Protein AF-A0A847B3J1-F1 (afdb_monomer_lite)

Radius of gyration: 21.23 Å; chains: 1; bounding box: 64×36×60 Å

pLDDT: mean 96.81, std 2.29, range [85.62, 98.94]

Secondary structure (DSSP, 8-state):
-B-----SSSSSGGG-GGGSTTGGGBPPSS----SSHHHHHHHHHHHHHHT--GGGS----TTB-BTTB------TTB-S--BB-HHHHHHTTSHHHHHHHHHHHGGGSS-GGGPEE-S--SS---TTS-TTBS--S-HHHHHHHHHHHHHSSSEE---TTGGGTTTTTSBS--GGGS-GGGSTT---GGGT-EEEEEEETTEEEEEEEHHHHHHHSHHHHHHHHHHHHHHH-HHHHH-EEE-TTEEEEEEEEEEEE-SS-EEEEEEEEEEEEEEESPPSEEEEETTT--EEEESSSEEEEEEEEEEEEEEEEE--SSS------PPP-SS--

Sequence (333 aa):
FAEVCTRVREVWNHGQPADSAPFYTWKEQKDYPWSTMEERAASAEANWYDNLSTGNQPTSNNHYLDGNNYRAVDYSKKSDLNVIDFPMHWNFKNAYDAFNIAKWNDHVYADATWNVTYVDSHDYAPDGAPEGERFNQPQDVWAENLALMFTFRGVPSIYYGTEIEFQKGKRIDVGPNAPLSETGRAYFGDHIAGSVTATDFGKYTNASGAVANTLNHPLAKHIRTLNLIRHAVPALQKGQYSTDNISGGMAYKRRFTDATTDSFALVTVSGGATFNSIPNGTYVDAVTGDTKNVTNGSLSVSLSGKGNVRVYVYNSSLTSAPGKVAEYGNYIR

Structure (mmCIF, N/CA/C/O backbone):
data_AF-A0A847B3J1-F1
#
_entry.id   AF-A0A847B3J1-F1
#
loop_
_atom_site.group_PDB
_atom_site.id
_atom_site.type_symbol
_atom_site.label_atom_id
_atom_site.label_alt_id
_atom_site.label_comp_id
_atom_site.label_asym_id
_atom_site.label_entity_id
_atom_site.label_seq_id
_atom_site.pdbx_PDB_ins_code
_atom_site.Cartn_x
_atom_site.Cartn_y
_atom_site.Cartn_z
_atom_site.occupancy
_atom_site.B_iso_or_equiv
_atom_site.auth_seq_id
_atom_site.auth_comp_id
_atom_site.auth_asym_id
_atom_site.auth_atom_id
_atom_site.pdbx_PDB_model_num
ATOM 1 N N . PHE A 1 1 ? 8.632 -11.651 -6.703 1.00 86.88 1 PHE A N 1
ATOM 2 C CA . PHE A 1 1 ? 8.363 -10.233 -6.996 1.00 86.88 1 PHE A CA 1
ATOM 3 C C . PHE A 1 1 ? 9.616 -9.651 -7.616 1.00 86.88 1 PHE A C 1
ATOM 5 O O . PHE A 1 1 ? 10.684 -9.916 -7.080 1.00 86.88 1 PHE A O 1
ATOM 12 N N . ALA A 1 2 ? 9.502 -8.971 -8.753 1.00 91.06 2 ALA A N 1
ATOM 13 C CA . ALA A 1 2 ? 10.626 -8.361 -9.451 1.00 91.06 2 ALA A CA 1
ATOM 14 C C . ALA A 1 2 ? 10.762 -6.882 -9.071 1.00 91.06 2 ALA A C 1
ATOM 16 O O . ALA A 1 2 ? 9.764 -6.181 -8.878 1.00 91.06 2 ALA A O 1
ATOM 17 N N . GLU A 1 3 ? 12.003 -6.425 -8.979 1.00 91.69 3 GLU A N 1
ATOM 18 C CA . GLU A 1 3 ? 12.338 -5.015 -8.847 1.00 91.69 3 GLU A CA 1
ATOM 19 C C . GLU A 1 3 ? 12.611 -4.452 -10.246 1.00 91.69 3 GLU A C 1
ATOM 21 O O . GLU A 1 3 ? 13.558 -4.869 -10.908 1.00 91.69 3 GLU A O 1
ATOM 26 N N . VAL A 1 4 ? 11.739 -3.559 -10.722 1.00 92.12 4 VAL A N 1
ATOM 27 C CA . VAL A 1 4 ? 11.859 -2.899 -12.032 1.00 92.12 4 VAL A CA 1
ATOM 28 C C . VAL A 1 4 ? 12.036 -1.408 -11.771 1.00 92.12 4 VAL A C 1
ATOM 30 O O . VAL A 1 4 ? 11.058 -0.678 -11.613 1.00 92.12 4 VAL A O 1
ATOM 33 N N . CYS A 1 5 ? 13.290 -0.977 -11.641 1.00 88.00 5 CYS A N 1
ATOM 34 C CA . CYS A 1 5 ? 13.642 0.350 -11.139 1.00 88.00 5 CYS A CA 1
ATOM 35 C C . CYS A 1 5 ? 13.358 1.475 -12.147 1.00 88.00 5 CYS A C 1
ATOM 37 O O . CYS A 1 5 ? 14.266 1.968 -12.814 1.00 88.00 5 CYS A O 1
ATOM 39 N N . THR A 1 6 ? 12.113 1.946 -12.216 1.00 90.81 6 THR A N 1
ATOM 40 C CA . THR A 1 6 ? 11.744 3.156 -12.969 1.00 90.81 6 THR A CA 1
ATOM 41 C C . THR A 1 6 ? 11.884 4.391 -12.100 1.00 90.81 6 THR A C 1
ATOM 43 O O . THR A 1 6 ? 11.045 4.595 -11.229 1.00 90.81 6 THR A O 1
ATOM 46 N N . ARG A 1 7 ? 12.902 5.231 -12.313 1.00 90.56 7 ARG A N 1
ATOM 47 C CA . ARG A 1 7 ? 13.164 6.435 -11.495 1.00 90.56 7 ARG A CA 1
ATOM 48 C C . ARG A 1 7 ? 12.337 7.657 -11.902 1.00 90.56 7 ARG A C 1
ATOM 50 O O . ARG A 1 7 ? 12.886 8.715 -12.188 1.00 90.56 7 ARG A O 1
ATOM 57 N N . VAL A 1 8 ? 11.018 7.493 -11.964 1.00 93.81 8 VAL A N 1
ATOM 58 C CA . VAL A 1 8 ? 10.072 8.528 -12.399 1.00 93.81 8 VAL A CA 1
ATOM 59 C C . VAL A 1 8 ? 8.743 8.419 -11.650 1.00 93.81 8 VAL A C 1
ATOM 61 O O . VAL A 1 8 ? 8.392 7.367 -11.123 1.00 93.81 8 VAL A O 1
ATOM 64 N N . ARG A 1 9 ? 7.968 9.510 -11.633 1.00 95.25 9 ARG A N 1
ATOM 65 C CA . ARG A 1 9 ? 6.640 9.564 -10.989 1.00 95.25 9 ARG A CA 1
ATOM 66 C C . ARG A 1 9 ? 5.493 9.031 -11.852 1.00 95.25 9 ARG A C 1
ATOM 68 O O . ARG A 1 9 ? 4.388 8.854 -11.344 1.00 95.25 9 ARG A O 1
ATOM 75 N N . GLU A 1 10 ? 5.720 8.847 -13.145 1.00 95.81 10 GLU A N 1
ATOM 76 C CA . GLU A 1 10 ? 4.733 8.341 -14.101 1.00 95.81 10 GLU A CA 1
ATOM 77 C C . GLU A 1 10 ? 4.673 6.807 -14.106 1.00 95.81 10 GLU A C 1
ATOM 79 O O . GLU A 1 10 ? 5.622 6.138 -13.706 1.00 95.81 10 GLU A O 1
ATOM 84 N N . VAL A 1 11 ? 3.545 6.236 -14.548 1.00 96.62 11 VAL A N 1
ATOM 85 C CA . VAL A 1 11 ? 3.375 4.771 -14.587 1.00 96.62 11 VAL A CA 1
ATOM 86 C C . VAL A 1 11 ? 4.166 4.113 -15.725 1.00 96.62 11 VAL A C 1
ATOM 88 O O . VAL A 1 11 ? 4.630 2.982 -15.587 1.00 96.62 11 VAL A O 1
ATOM 91 N N . TRP A 1 12 ? 4.327 4.836 -16.836 1.00 96.75 12 TRP A N 1
ATOM 92 C CA . TRP A 1 12 ? 5.115 4.437 -17.995 1.00 96.75 12 TRP A CA 1
ATOM 93 C C . TRP A 1 12 ? 6.332 5.348 -18.082 1.00 96.75 12 TRP A C 1
ATOM 95 O O . TRP A 1 12 ? 6.171 6.534 -18.349 1.00 96.75 12 TRP A O 1
ATOM 105 N N . ASN A 1 13 ? 7.529 4.808 -17.874 1.00 95.06 13 ASN A N 1
ATOM 106 C CA . ASN A 1 13 ? 8.788 5.543 -17.882 1.00 95.06 13 ASN A CA 1
ATOM 107 C C . ASN A 1 13 ? 8.996 6.290 -19.201 1.00 95.06 13 ASN A C 1
ATOM 109 O O . ASN A 1 13 ? 9.319 5.672 -20.210 1.00 95.06 13 ASN A O 1
ATOM 113 N N . HIS A 1 14 ? 8.738 7.600 -19.212 1.00 94.75 14 HIS A N 1
ATOM 114 C CA . HIS A 1 14 ? 8.766 8.450 -20.402 1.00 94.75 14 HIS A CA 1
ATOM 115 C C . HIS A 1 14 ? 8.003 7.860 -21.599 1.00 94.75 14 HIS A C 1
ATOM 117 O O . HIS A 1 14 ? 8.408 7.994 -22.754 1.00 94.75 14 HIS A O 1
ATOM 123 N N . GLY A 1 15 ? 6.888 7.177 -21.316 1.00 95.00 15 GLY A N 1
ATOM 124 C CA . GLY A 1 15 ? 6.075 6.509 -22.329 1.00 95.00 15 GLY A CA 1
ATOM 125 C C . GLY A 1 15 ? 6.695 5.243 -22.932 1.00 95.00 15 GLY A C 1
ATOM 126 O O . GLY A 1 15 ? 6.243 4.837 -23.998 1.00 95.00 15 GLY A O 1
ATOM 127 N N . GLN A 1 16 ? 7.686 4.618 -22.282 1.00 95.19 16 GLN A N 1
ATOM 128 C CA . GLN A 1 16 ? 8.349 3.387 -22.730 1.00 95.19 16 GLN A CA 1
ATOM 129 C C . GLN A 1 16 ? 7.906 2.174 -21.889 1.00 95.19 16 GLN A C 1
ATOM 131 O O . GLN A 1 16 ? 8.401 1.976 -20.775 1.00 95.19 16 GLN A O 1
ATOM 136 N N . PRO A 1 17 ? 6.981 1.330 -22.390 1.00 95.56 17 PRO A N 1
ATOM 137 C CA . PRO A 1 17 ? 6.483 0.172 -21.653 1.00 95.56 17 PRO A CA 1
ATOM 138 C C . PRO A 1 17 ? 7.560 -0.809 -21.208 1.00 95.56 17 PRO A C 1
ATOM 140 O O . PRO A 1 17 ? 7.585 -1.157 -20.036 1.00 95.56 17 PRO A O 1
ATOM 143 N N . ALA A 1 18 ? 8.470 -1.210 -22.096 1.00 93.69 18 ALA A N 1
ATOM 144 C CA . ALA A 1 18 ? 9.473 -2.232 -21.793 1.00 93.69 18 ALA A CA 1
ATOM 145 C C . ALA A 1 18 ? 10.453 -1.835 -20.667 1.00 93.69 18 ALA A C 1
ATOM 147 O O . ALA A 1 18 ? 11.008 -2.702 -19.999 1.00 93.69 18 ALA A O 1
ATOM 148 N N . ASP A 1 19 ? 10.588 -0.541 -20.374 1.00 93.38 19 ASP A N 1
ATOM 149 C CA . ASP A 1 19 ? 11.351 -0.036 -19.227 1.00 93.38 19 ASP A CA 1
ATOM 150 C C . ASP A 1 19 ? 10.509 0.139 -17.960 1.00 93.38 19 ASP A C 1
ATOM 152 O O . ASP A 1 19 ? 11.010 0.630 -16.954 1.00 93.38 19 ASP A O 1
ATOM 156 N N . SER A 1 20 ? 9.227 -0.232 -17.980 1.00 96.19 20 SER A N 1
ATOM 157 C CA . SER A 1 20 ? 8.261 0.120 -16.943 1.00 96.19 20 SER A CA 1
ATOM 158 C C . SER A 1 20 ? 7.761 -1.066 -16.129 1.00 96.19 20 SER A C 1
ATOM 160 O O . SER A 1 20 ? 7.473 -2.135 -16.660 1.00 96.19 20 SER A O 1
ATOM 162 N N . ALA A 1 21 ? 7.550 -0.856 -14.827 1.00 95.44 21 ALA A N 1
ATOM 163 C CA . ALA A 1 21 ? 7.085 -1.900 -13.912 1.00 95.44 21 ALA A CA 1
ATOM 164 C C . ALA A 1 21 ? 5.813 -2.660 -14.367 1.00 95.44 21 ALA A C 1
ATOM 166 O O . ALA A 1 21 ? 5.811 -3.889 -14.259 1.00 95.44 21 ALA A O 1
ATOM 167 N N . PRO A 1 22 ? 4.746 -2.017 -14.898 1.00 96.56 22 PRO A N 1
ATOM 168 C CA . PRO A 1 22 ? 3.537 -2.742 -15.294 1.00 96.56 22 PRO A CA 1
ATOM 169 C C . PRO A 1 22 ? 3.765 -3.753 -16.422 1.00 96.56 22 PRO A C 1
ATOM 171 O O . PRO A 1 22 ? 3.121 -4.803 -16.428 1.00 96.56 22 PRO A O 1
ATOM 174 N N . PHE A 1 23 ? 4.696 -3.477 -17.342 1.00 96.50 23 PHE A N 1
ATOM 175 C CA . PHE A 1 23 ? 4.960 -4.302 -18.525 1.00 96.50 23 PHE A CA 1
ATOM 176 C C . PHE A 1 23 ? 5.268 -5.753 -18.162 1.00 96.50 23 PHE A C 1
ATOM 178 O O . PHE A 1 23 ? 4.647 -6.681 -18.674 1.00 96.50 23 PHE A O 1
ATOM 185 N N . TYR A 1 24 ? 6.132 -5.944 -17.168 1.00 95.81 24 TYR A N 1
ATOM 186 C CA . TYR A 1 24 ? 6.580 -7.264 -16.730 1.00 95.81 24 TYR A CA 1
ATOM 187 C C . TYR A 1 24 ? 5.500 -8.086 -16.016 1.00 95.81 24 TYR A C 1
ATOM 189 O O . TYR A 1 24 ? 5.697 -9.279 -15.783 1.00 95.81 24 TYR A O 1
ATOM 197 N N . THR A 1 25 ? 4.351 -7.492 -15.672 1.00 97.31 25 THR A N 1
ATOM 198 C CA . THR A 1 25 ? 3.218 -8.235 -15.089 1.00 97.31 25 THR A CA 1
ATOM 199 C C . THR A 1 25 ? 2.387 -8.984 -16.128 1.00 97.31 25 THR A C 1
ATOM 201 O O . THR A 1 25 ? 1.563 -9.829 -15.769 1.00 97.31 25 THR A O 1
ATOM 204 N N . TRP A 1 26 ? 2.615 -8.717 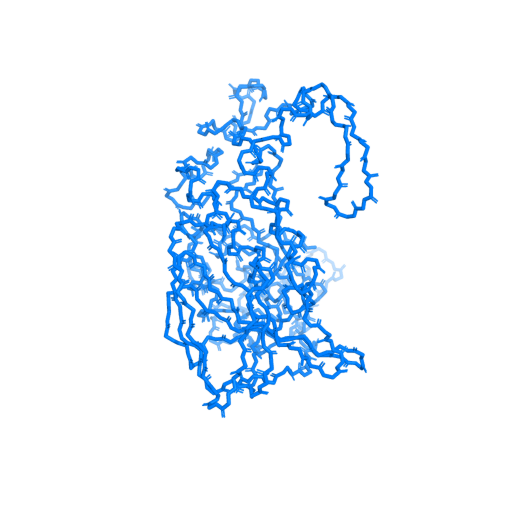-17.413 1.00 97.25 26 TRP A N 1
ATOM 205 C CA . TRP A 1 26 ? 1.893 -9.327 -18.520 1.00 97.25 26 TRP A CA 1
ATOM 206 C C . TRP A 1 26 ? 2.683 -10.468 -19.141 1.00 97.25 26 TRP A C 1
ATOM 208 O O . TRP A 1 26 ? 3.903 -10.413 -19.283 1.00 97.25 26 TRP A O 1
ATOM 218 N N . LYS A 1 27 ? 1.974 -11.537 -19.501 1.00 95.25 27 LYS A N 1
ATOM 219 C CA . LYS A 1 27 ? 2.537 -12.635 -20.277 1.00 95.25 27 LYS A CA 1
ATOM 220 C C . LYS A 1 27 ? 2.936 -12.100 -21.649 1.00 95.25 27 LYS A C 1
ATOM 222 O O . LYS A 1 27 ? 2.178 -11.348 -22.262 1.00 95.25 27 LYS A O 1
ATOM 227 N N . GLU A 1 28 ? 4.073 -12.562 -22.143 1.00 91.38 28 GLU A N 1
ATOM 228 C CA . GLU A 1 28 ? 4.510 -12.294 -23.506 1.00 91.38 28 GLU A CA 1
ATOM 229 C C . GLU A 1 28 ? 3.422 -12.683 -24.526 1.00 91.38 28 GLU A C 1
ATOM 231 O O . GLU A 1 28 ? 2.830 -13.763 -24.432 1.00 91.38 28 GLU A O 1
ATOM 236 N N . GLN A 1 29 ? 3.121 -11.788 -25.473 1.00 85.62 29 GLN A N 1
ATOM 237 C CA . GLN A 1 29 ? 2.033 -11.981 -26.449 1.00 85.62 29 GLN A CA 1
ATOM 238 C C . GLN A 1 29 ? 2.523 -12.546 -27.789 1.00 85.62 29 GLN A C 1
ATOM 240 O O . GLN A 1 29 ? 1.710 -12.948 -28.622 1.00 85.62 29 GLN A O 1
ATOM 245 N N . LYS A 1 30 ? 3.841 -12.571 -28.001 1.00 91.81 30 LYS A N 1
ATOM 246 C CA . LYS A 1 30 ? 4.489 -13.041 -29.224 1.00 91.81 30 LYS A CA 1
ATOM 247 C C . LYS A 1 30 ? 5.566 -14.066 -28.890 1.00 91.81 30 LYS A C 1
ATOM 249 O O . LYS A 1 30 ? 6.336 -13.889 -27.954 1.00 91.81 30 LYS A O 1
ATOM 254 N N . ASP A 1 31 ? 5.651 -15.123 -29.687 1.00 94.00 31 ASP A N 1
ATOM 255 C CA . ASP A 1 31 ? 6.731 -16.094 -29.553 1.00 94.00 31 ASP A CA 1
ATOM 256 C C . ASP A 1 31 ? 8.015 -15.531 -30.173 1.00 94.00 31 ASP A C 1
ATOM 258 O O . ASP A 1 31 ? 8.067 -15.222 -31.366 1.00 94.00 31 ASP A O 1
ATOM 262 N N . TYR A 1 32 ? 9.060 -15.412 -29.355 1.00 94.56 32 TYR A N 1
ATOM 263 C CA . TYR A 1 32 ? 10.404 -15.042 -29.794 1.00 94.56 32 TYR A CA 1
ATOM 264 C C . TYR A 1 32 ? 11.351 -16.253 -29.693 1.00 94.56 32 TYR A C 1
ATOM 266 O O . TYR A 1 32 ? 11.155 -17.101 -28.821 1.00 94.56 32 TYR A O 1
ATOM 274 N N . PRO A 1 33 ? 12.377 -16.379 -30.551 1.00 95.38 33 PRO A N 1
ATOM 275 C CA . PRO A 1 33 ? 13.414 -17.407 -30.405 1.00 95.38 33 PRO A CA 1
ATOM 276 C C . PRO A 1 33 ? 14.316 -17.180 -29.173 1.00 95.38 33 PRO A C 1
ATOM 278 O O . PRO A 1 33 ? 14.725 -16.054 -28.904 1.00 95.38 33 PRO A O 1
ATOM 281 N N . TRP A 1 34 ? 14.684 -18.237 -28.436 1.00 94.50 34 TRP A N 1
ATOM 282 C CA . TRP A 1 34 ? 15.508 -18.124 -27.209 1.00 94.50 34 TRP A CA 1
ATOM 283 C C . TRP A 1 34 ? 16.657 -19.150 -27.108 1.00 94.50 34 TRP A C 1
ATOM 285 O O . TRP A 1 34 ? 17.288 -19.273 -26.049 1.00 94.50 34 TRP A O 1
ATOM 295 N N . SER A 1 35 ? 16.930 -19.919 -28.170 1.00 96.75 35 SER A N 1
ATOM 296 C CA . SER A 1 35 ? 17.788 -21.110 -28.084 1.00 96.75 35 SER A CA 1
ATOM 297 C C . SER A 1 35 ? 19.279 -20.770 -28.008 1.00 96.75 35 SER A C 1
ATOM 299 O O . SER A 1 35 ? 20.010 -21.362 -27.208 1.00 96.75 35 SER A O 1
ATOM 301 N N . THR A 1 36 ? 19.730 -19.763 -28.760 1.00 97.88 36 THR A N 1
ATOM 302 C CA . THR A 1 36 ? 21.129 -19.304 -28.773 1.00 97.88 36 THR A CA 1
ATOM 303 C C . THR A 1 36 ? 21.284 -17.926 -28.134 1.00 97.88 36 THR A C 1
ATOM 305 O O . THR A 1 36 ? 20.316 -17.203 -27.931 1.00 97.88 36 THR A O 1
ATOM 308 N N . MET A 1 37 ? 22.515 -17.532 -27.795 1.00 96.81 37 MET A N 1
ATOM 309 C CA . MET A 1 37 ? 22.775 -16.178 -27.287 1.00 96.81 37 MET A CA 1
ATOM 310 C C . MET A 1 37 ? 22.405 -15.093 -28.308 1.00 96.81 37 MET A C 1
ATOM 312 O O . MET A 1 37 ? 21.834 -14.075 -27.931 1.00 96.81 37 MET A O 1
ATOM 316 N N . GLU A 1 38 ? 22.711 -15.328 -29.584 1.00 97.44 38 GLU A N 1
ATOM 317 C CA . GLU A 1 38 ? 22.382 -14.417 -30.684 1.00 97.44 38 GLU A CA 1
ATOM 318 C C . GLU A 1 38 ? 20.866 -14.241 -30.820 1.00 97.44 38 GLU A C 1
ATOM 320 O O . GLU A 1 38 ? 20.379 -13.113 -30.839 1.00 97.44 38 GLU A O 1
ATOM 325 N N . GLU A 1 39 ? 20.113 -15.346 -30.794 1.00 97.25 39 GLU A N 1
ATOM 326 C CA . GLU A 1 39 ? 18.649 -15.310 -30.794 1.00 97.25 39 GLU A CA 1
ATOM 327 C C . GLU A 1 39 ? 18.100 -14.555 -29.587 1.00 97.25 39 GLU A C 1
ATOM 329 O O . GLU A 1 39 ? 17.236 -13.706 -29.750 1.00 97.25 39 GLU A O 1
ATOM 334 N N . ARG A 1 40 ? 18.619 -14.805 -28.379 1.00 96.56 40 ARG A N 1
ATOM 335 C CA . ARG A 1 40 ? 18.158 -14.104 -27.171 1.00 96.56 40 ARG A CA 1
ATOM 336 C C . ARG A 1 40 ? 18.376 -12.594 -27.250 1.00 96.56 40 ARG A C 1
ATOM 338 O O . ARG A 1 40 ? 17.498 -11.843 -26.838 1.00 96.56 40 ARG A O 1
ATOM 345 N N . ALA A 1 41 ? 19.523 -12.154 -27.769 1.00 96.75 41 ALA A N 1
ATOM 346 C CA . ALA A 1 41 ? 19.815 -10.734 -27.940 1.00 96.75 41 ALA A CA 1
ATOM 347 C C . ALA A 1 41 ? 18.867 -10.085 -28.962 1.00 96.75 41 ALA A C 1
ATOM 349 O O . ALA A 1 41 ? 18.237 -9.075 -28.652 1.00 96.75 41 ALA A O 1
ATOM 350 N N . ALA A 1 42 ? 18.700 -10.710 -30.132 1.00 96.88 42 ALA A N 1
ATOM 351 C CA . ALA A 1 42 ? 17.792 -10.229 -31.172 1.00 96.88 42 ALA A CA 1
ATOM 352 C C . ALA A 1 42 ? 16.321 -10.233 -30.715 1.00 96.88 42 ALA A C 1
ATOM 354 O O . ALA A 1 42 ? 15.562 -9.325 -31.037 1.00 96.88 42 ALA A O 1
ATOM 355 N N . SER A 1 43 ? 15.915 -11.232 -29.930 1.00 96.69 43 SER A N 1
ATOM 356 C CA . SER A 1 43 ? 14.566 -11.342 -29.371 1.00 96.69 43 SER A CA 1
ATOM 357 C C . SER A 1 43 ? 14.267 -10.273 -28.330 1.00 96.69 43 SER A C 1
ATOM 359 O O . SER A 1 43 ? 13.173 -9.719 -28.343 1.00 96.69 43 SER A O 1
ATOM 361 N N . ALA A 1 44 ? 15.226 -9.946 -27.458 1.00 94.31 44 ALA A N 1
ATOM 362 C CA . ALA A 1 44 ? 15.073 -8.845 -26.510 1.00 94.31 44 ALA A CA 1
ATOM 363 C C . ALA A 1 44 ? 14.925 -7.495 -27.235 1.00 94.31 44 ALA A C 1
ATOM 365 O O . ALA A 1 44 ? 14.048 -6.704 -26.893 1.00 94.31 44 ALA A O 1
ATOM 366 N N . GLU A 1 45 ? 15.727 -7.261 -28.277 1.00 95.62 45 GLU A N 1
ATOM 367 C CA . GLU A 1 45 ? 15.626 -6.065 -29.121 1.00 95.62 45 GLU A CA 1
ATOM 368 C C . GLU A 1 45 ? 14.286 -6.002 -29.875 1.00 95.62 45 GLU A C 1
ATOM 370 O O . GLU A 1 45 ? 13.612 -4.972 -29.874 1.00 95.62 45 GLU A O 1
ATOM 375 N N . ALA A 1 46 ? 13.847 -7.110 -30.475 1.00 95.81 46 ALA A N 1
ATOM 376 C CA . ALA A 1 46 ? 12.559 -7.175 -31.159 1.00 95.81 46 ALA A CA 1
ATOM 377 C C . ALA A 1 46 ? 11.388 -6.935 -30.193 1.00 95.81 46 ALA A C 1
ATOM 379 O O . ALA A 1 46 ? 10.480 -6.171 -30.512 1.00 95.81 46 ALA A O 1
ATOM 380 N N . ASN A 1 47 ? 11.433 -7.533 -28.997 1.00 94.88 47 ASN A N 1
ATOM 381 C CA . ASN A 1 47 ? 10.424 -7.332 -27.961 1.00 94.88 47 ASN A CA 1
ATOM 382 C C . ASN A 1 47 ? 10.315 -5.868 -27.530 1.00 94.88 47 ASN A C 1
ATOM 384 O O . ASN A 1 47 ? 9.206 -5.347 -27.398 1.00 94.88 47 ASN A O 1
ATOM 388 N N . TRP A 1 48 ? 11.458 -5.201 -27.372 1.00 94.12 48 TRP A N 1
ATOM 389 C CA . TRP A 1 48 ? 11.521 -3.773 -27.098 1.00 94.12 48 TRP A CA 1
ATOM 390 C C . TRP A 1 48 ? 10.816 -2.955 -28.189 1.00 94.12 48 TRP A C 1
ATOM 392 O O . TRP A 1 48 ? 9.921 -2.160 -27.891 1.00 94.12 48 TRP A O 1
ATOM 402 N N . TYR A 1 49 ? 11.172 -3.176 -29.460 1.00 94.75 49 TYR A N 1
ATOM 403 C CA . TYR A 1 49 ? 10.598 -2.434 -30.587 1.00 94.75 49 TYR A CA 1
ATOM 404 C C . TYR A 1 49 ? 9.099 -2.690 -30.784 1.00 94.75 49 TYR A C 1
ATOM 406 O O . TYR A 1 49 ? 8.353 -1.752 -31.075 1.00 94.75 49 TYR A O 1
ATOM 414 N N . ASP A 1 50 ? 8.643 -3.924 -30.568 1.00 94.50 50 ASP A N 1
ATOM 415 C CA . ASP A 1 50 ? 7.232 -4.302 -30.685 1.00 94.50 50 ASP A CA 1
ATOM 416 C C . ASP A 1 50 ? 6.350 -3.635 -29.604 1.00 94.50 50 ASP A C 1
ATOM 418 O O . ASP A 1 50 ? 5.138 -3.498 -29.786 1.00 94.50 50 ASP A O 1
ATOM 422 N N . ASN A 1 51 ? 6.949 -3.159 -28.503 1.00 95.06 51 ASN A N 1
ATOM 423 C CA . ASN A 1 51 ? 6.247 -2.626 -27.331 1.00 95.06 51 ASN A CA 1
ATOM 424 C C . ASN A 1 51 ? 6.509 -1.139 -27.042 1.00 95.06 51 ASN A C 1
ATOM 426 O O . ASN A 1 51 ? 6.236 -0.673 -25.939 1.00 95.06 51 ASN A O 1
ATOM 430 N N . LEU A 1 52 ? 6.970 -0.354 -28.021 1.00 92.75 52 LEU A N 1
ATOM 431 C CA . LEU A 1 52 ? 7.270 1.075 -27.826 1.00 92.75 52 LEU A CA 1
ATOM 432 C C . LEU A 1 52 ? 6.058 1.953 -27.467 1.00 92.75 52 LEU A C 1
ATOM 434 O O . LEU A 1 52 ? 6.232 3.048 -26.941 1.00 92.75 52 LEU A O 1
ATOM 438 N N . SER A 1 53 ? 4.835 1.518 -27.784 1.00 94.19 53 SER A N 1
ATOM 439 C CA . SER A 1 53 ? 3.622 2.309 -27.555 1.00 94.19 53 SER A CA 1
ATOM 440 C C . SER A 1 53 ? 2.855 1.835 -26.327 1.00 94.19 53 SER A C 1
ATOM 442 O O . SER A 1 53 ? 2.479 0.665 -26.228 1.00 94.19 53 SER A O 1
ATOM 444 N N . THR A 1 54 ? 2.526 2.772 -25.437 1.00 94.88 54 THR A N 1
ATOM 445 C CA . THR A 1 54 ? 1.651 2.532 -24.279 1.00 94.88 54 THR A CA 1
ATOM 446 C C . THR A 1 54 ? 0.223 2.160 -24.685 1.00 94.88 54 THR A C 1
ATOM 448 O O . THR A 1 54 ? -0.428 1.397 -23.982 1.00 94.88 54 THR A O 1
ATOM 451 N N . GLY A 1 55 ? -0.262 2.641 -25.837 1.00 93.44 55 GLY A N 1
ATOM 452 C CA . GLY A 1 55 ? -1.624 2.378 -26.318 1.00 93.44 55 GLY A CA 1
ATOM 453 C C . GLY A 1 55 ? -1.870 0.930 -26.753 1.00 93.44 55 GLY A C 1
ATOM 454 O O . GLY A 1 55 ? -3.018 0.499 -26.805 1.00 93.44 55 GLY A O 1
ATOM 455 N N . ASN A 1 56 ? -0.802 0.177 -27.029 1.00 89.56 56 ASN A N 1
ATOM 456 C CA . ASN A 1 56 ? -0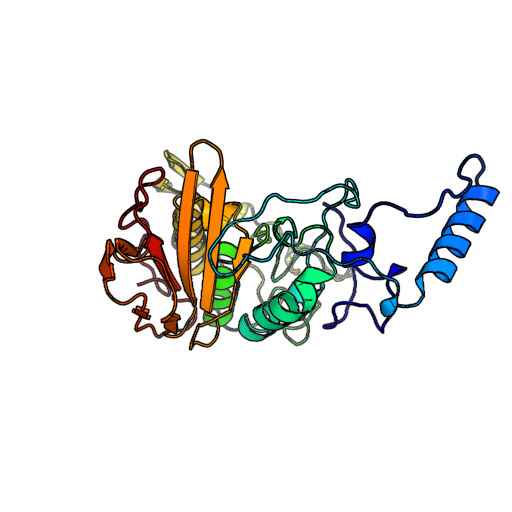.879 -1.242 -27.381 1.00 89.56 56 ASN A CA 1
ATOM 457 C C . ASN A 1 56 ? -0.770 -2.158 -26.156 1.00 89.56 56 ASN A C 1
ATOM 459 O O . ASN A 1 56 ? -0.910 -3.374 -26.290 1.00 89.56 56 ASN A O 1
ATOM 463 N N . GLN A 1 57 ? -0.507 -1.594 -24.974 1.00 95.62 57 GLN A N 1
ATOM 464 C CA . GLN A 1 57 ? -0.335 -2.385 -23.767 1.00 95.62 57 GLN A CA 1
ATOM 465 C C . GLN A 1 57 ? -1.690 -2.884 -23.248 1.00 95.62 57 GLN A C 1
ATOM 467 O O . GLN A 1 57 ? -2.685 -2.151 -23.281 1.00 95.62 57 GLN A O 1
ATOM 472 N N . PRO A 1 58 ? -1.759 -4.142 -22.783 1.00 96.31 58 PRO A N 1
ATOM 473 C CA . PRO A 1 58 ? -2.982 -4.706 -22.234 1.00 96.31 58 PRO A CA 1
ATOM 474 C C . PRO A 1 58 ? -3.420 -3.977 -20.959 1.00 96.31 58 PRO A C 1
ATOM 476 O O . PRO A 1 58 ? -2.629 -3.351 -20.254 1.00 96.31 58 PRO A O 1
ATOM 479 N N . THR A 1 59 ? -4.709 -4.096 -20.652 1.00 97.38 59 THR A N 1
ATOM 480 C CA . THR A 1 59 ? -5.305 -3.560 -19.428 1.00 97.38 59 THR A CA 1
ATOM 481 C C . THR A 1 59 ? -6.097 -4.638 -18.698 1.00 97.38 59 THR A C 1
ATOM 483 O O . THR A 1 59 ? -6.571 -5.601 -19.307 1.00 97.38 59 THR A O 1
ATOM 486 N N . SER A 1 60 ? -6.220 -4.502 -17.377 1.00 97.56 60 SER A N 1
ATOM 487 C CA . SER A 1 60 ? -7.040 -5.366 -16.527 1.00 97.56 60 SER A CA 1
ATOM 488 C C . SER A 1 60 ? -8.028 -4.551 -15.700 1.00 97.56 60 SER A C 1
ATOM 490 O O . SER A 1 60 ? -7.850 -3.362 -15.432 1.00 97.56 60 SER A O 1
ATOM 492 N N . ASN A 1 61 ? -9.057 -5.237 -15.218 1.00 97.31 61 ASN A N 1
ATOM 493 C CA . ASN A 1 61 ? -9.947 -4.762 -14.165 1.00 97.31 61 ASN A CA 1
ATOM 494 C C . ASN A 1 61 ? -9.795 -5.584 -12.871 1.00 97.31 61 ASN A C 1
ATOM 496 O O . ASN A 1 61 ? -10.623 -5.449 -11.976 1.00 97.31 61 ASN A O 1
ATOM 500 N N . ASN A 1 62 ? -8.741 -6.405 -12.745 1.00 97.81 62 ASN A N 1
ATOM 501 C CA . ASN A 1 62 ? -8.543 -7.325 -11.614 1.00 97.81 62 ASN A CA 1
ATOM 502 C C . ASN A 1 62 ? -8.463 -6.620 -10.258 1.00 97.81 62 ASN A C 1
ATOM 504 O O . ASN A 1 62 ? -8.823 -7.208 -9.241 1.00 97.81 62 ASN A O 1
ATOM 508 N N . HIS A 1 63 ? -8.020 -5.362 -10.251 1.00 97.44 63 HIS A N 1
ATOM 509 C CA . HIS A 1 63 ? -7.920 -4.520 -9.064 1.00 97.44 63 HIS A CA 1
ATOM 510 C C . HIS A 1 63 ? -9.234 -3.821 -8.689 1.00 97.44 63 HIS A C 1
ATOM 512 O O . HIS A 1 63 ? -9.361 -3.358 -7.554 1.00 97.44 63 HIS A O 1
ATOM 518 N N . TYR A 1 64 ? -10.200 -3.732 -9.611 1.00 97.44 64 TYR A N 1
ATOM 519 C CA . TYR A 1 64 ? -11.344 -2.826 -9.512 1.00 97.44 64 TYR A CA 1
ATOM 520 C C . TYR A 1 64 ? -12.662 -3.560 -9.238 1.00 97.44 64 TYR A C 1
ATOM 522 O O . TYR A 1 64 ? -12.972 -4.568 -9.872 1.00 97.44 64 TYR A O 1
ATOM 530 N N . LEU A 1 65 ? -13.471 -3.031 -8.318 1.00 98.56 65 LEU A N 1
ATOM 531 C CA . LEU A 1 65 ? -14.810 -3.559 -8.028 1.00 98.56 65 LEU A CA 1
ATOM 532 C C . LEU A 1 65 ? -15.815 -3.206 -9.132 1.00 98.56 65 LEU A C 1
ATOM 534 O O . LEU A 1 65 ? -15.765 -2.130 -9.722 1.00 98.56 65 LEU A O 1
ATOM 538 N N . ASP A 1 66 ? -16.811 -4.069 -9.333 1.00 97.06 66 ASP A N 1
ATOM 539 C CA . ASP A 1 66 ? -17.999 -3.745 -10.131 1.00 97.06 66 ASP A CA 1
ATOM 540 C C . ASP A 1 66 ? -19.050 -3.063 -9.250 1.00 97.06 66 ASP A C 1
ATOM 542 O O . ASP A 1 66 ? -19.852 -3.717 -8.572 1.00 97.06 66 ASP A O 1
ATOM 546 N N . GLY A 1 67 ? -18.964 -1.737 -9.144 1.00 96.25 67 GLY A N 1
ATOM 547 C CA . GLY A 1 67 ? -19.693 -0.977 -8.131 1.00 96.25 67 GLY A CA 1
ATOM 548 C C . GLY A 1 67 ? -19.209 -1.334 -6.721 1.00 96.25 67 GLY A C 1
ATOM 549 O O . GLY A 1 67 ? -18.235 -0.765 -6.231 1.00 96.25 67 GLY A O 1
ATOM 550 N N . ASN A 1 68 ? -19.892 -2.273 -6.060 1.00 98.06 68 ASN A N 1
ATOM 551 C CA . ASN A 1 68 ? -19.454 -2.851 -4.781 1.00 98.06 68 ASN A CA 1
ATOM 552 C C . ASN A 1 68 ? -19.250 -4.366 -4.852 1.00 98.06 68 ASN A C 1
ATOM 554 O O . ASN A 1 68 ? -19.005 -4.986 -3.820 1.00 98.06 68 ASN A O 1
ATOM 558 N N . ASN A 1 69 ? -19.415 -4.988 -6.016 1.00 98.19 69 ASN A N 1
ATOM 559 C CA . ASN A 1 69 ? -19.283 -6.429 -6.161 1.00 98.19 69 ASN A CA 1
ATOM 560 C C . ASN A 1 69 ? -17.831 -6.788 -6.459 1.00 98.19 69 ASN A C 1
ATOM 562 O O . ASN A 1 69 ? -17.177 -6.149 -7.285 1.00 98.19 69 ASN A O 1
ATOM 566 N N . TYR A 1 70 ? -17.346 -7.819 -5.774 1.00 98.19 70 TYR A N 1
ATOM 567 C CA . TYR A 1 70 ? -16.082 -8.449 -6.120 1.00 98.19 70 TYR A CA 1
ATOM 568 C C . TYR A 1 70 ? -16.270 -9.275 -7.394 1.00 98.19 70 TYR A C 1
ATOM 570 O O . TYR A 1 70 ? -17.304 -9.924 -7.576 1.00 98.19 70 TYR A O 1
ATOM 578 N N . ARG A 1 71 ? -15.285 -9.226 -8.284 1.00 95.62 71 ARG A N 1
ATOM 579 C CA . ARG A 1 71 ? -15.298 -9.913 -9.579 1.00 95.62 71 ARG A CA 1
ATOM 580 C C . ARG A 1 71 ? -14.309 -11.067 -9.561 1.00 95.62 71 ARG A C 1
ATOM 582 O O . ARG A 1 71 ? -13.272 -10.974 -8.909 1.00 95.62 71 ARG A O 1
ATOM 589 N N . ALA A 1 72 ? -14.593 -12.108 -10.339 1.00 96.19 72 ALA A N 1
ATOM 590 C CA . ALA A 1 72 ? -13.594 -13.126 -10.633 1.00 96.19 72 ALA A CA 1
ATOM 591 C C . ALA A 1 72 ? -12.373 -12.477 -11.306 1.00 96.19 72 ALA A C 1
ATOM 593 O O . ALA A 1 72 ? -12.532 -11.667 -12.219 1.00 96.19 72 ALA A O 1
ATOM 594 N N . VAL A 1 73 ? -11.177 -12.826 -10.835 1.00 95.56 73 VAL A N 1
ATOM 595 C CA . VAL A 1 73 ? -9.920 -12.360 -11.427 1.00 95.56 73 VAL A CA 1
ATOM 596 C C . VAL A 1 73 ? -9.639 -13.107 -12.732 1.00 95.56 73 VAL A C 1
ATOM 598 O O . VAL A 1 73 ? -9.831 -14.321 -12.813 1.00 95.56 73 VAL A O 1
ATOM 601 N N . ASP A 1 74 ? -9.169 -12.387 -13.747 1.00 96.56 74 ASP A N 1
ATOM 602 C CA . ASP A 1 74 ? -8.723 -12.939 -15.024 1.00 96.56 74 ASP A CA 1
ATOM 603 C C . ASP A 1 74 ? -7.195 -12.898 -15.115 1.00 96.56 74 ASP A C 1
ATOM 605 O O . ASP A 1 74 ? -6.584 -11.844 -15.299 1.00 96.56 74 ASP A O 1
ATOM 609 N N . TYR A 1 75 ? -6.570 -14.067 -15.000 1.00 96.94 75 TYR A N 1
ATOM 610 C CA . TYR A 1 75 ? -5.122 -14.236 -15.136 1.00 96.94 75 TYR A CA 1
ATOM 611 C C . TYR A 1 75 ? -4.704 -14.840 -16.481 1.00 96.94 75 TYR A C 1
ATOM 613 O O . TYR A 1 75 ? -3.550 -15.225 -16.639 1.00 96.94 75 TYR A O 1
ATOM 621 N N . SER A 1 76 ? -5.594 -14.883 -17.480 1.00 96.25 76 SER A N 1
ATOM 622 C CA . SER A 1 76 ? -5.303 -15.458 -18.806 1.00 96.25 76 SER A CA 1
ATOM 623 C C . SER A 1 76 ? -4.112 -14.806 -19.521 1.00 96.25 76 SER A C 1
ATOM 625 O O . SER A 1 76 ? -3.422 -15.463 -20.302 1.00 96.25 76 SER A O 1
ATOM 627 N N . LYS A 1 77 ? -3.849 -13.525 -19.232 1.00 95.62 77 LYS A N 1
ATOM 628 C CA . LYS A 1 77 ? -2.733 -12.740 -19.783 1.00 95.62 77 LYS A CA 1
ATOM 629 C C . LYS A 1 77 ? -1.695 -12.331 -18.740 1.00 95.62 77 LYS A C 1
ATOM 631 O O . LYS A 1 77 ? -0.788 -11.572 -19.063 1.00 95.62 77 LYS A O 1
ATOM 636 N N . LYS A 1 78 ? -1.813 -12.795 -17.498 1.00 96.81 78 LYS A N 1
ATOM 637 C CA . LYS A 1 78 ? -0.880 -12.444 -16.424 1.00 96.81 78 LYS A CA 1
ATOM 638 C C . LYS A 1 78 ? 0.416 -13.260 -16.566 1.00 96.81 78 LYS A C 1
ATOM 640 O O . LYS A 1 78 ? 0.358 -14.443 -16.891 1.00 96.81 78 LYS A O 1
ATOM 645 N N . SER A 1 79 ? 1.573 -12.644 -16.323 1.00 95.69 79 SER A N 1
ATOM 646 C CA . SER A 1 79 ? 2.848 -13.362 -16.188 1.00 95.69 79 SER A CA 1
ATOM 647 C C . SER A 1 79 ? 3.009 -13.966 -14.789 1.00 95.69 79 SER A C 1
ATOM 649 O O . SER A 1 79 ? 2.299 -13.626 -13.837 1.00 95.69 79 SER A O 1
ATOM 651 N N . ASP A 1 80 ? 4.022 -14.807 -14.611 1.00 92.62 80 ASP A N 1
ATOM 652 C CA . ASP A 1 80 ? 4.383 -15.311 -13.281 1.00 92.62 80 ASP A CA 1
ATOM 653 C C . ASP A 1 80 ? 5.024 -14.236 -12.382 1.00 92.62 80 ASP A C 1
ATOM 655 O O . ASP A 1 80 ? 5.246 -14.459 -11.189 1.00 92.62 80 ASP A O 1
ATOM 659 N N . LEU A 1 81 ? 5.299 -13.042 -12.920 1.00 94.31 81 LEU A N 1
ATOM 660 C CA . LEU A 1 81 ? 5.872 -11.934 -12.173 1.00 94.31 81 LEU A CA 1
ATOM 661 C C . LEU A 1 81 ? 4.783 -11.036 -11.577 1.00 94.31 81 LEU A C 1
ATOM 663 O O . LEU A 1 81 ? 3.762 -10.713 -12.178 1.00 94.31 81 LEU A O 1
ATOM 667 N N . ASN A 1 82 ? 5.060 -10.600 -10.356 1.00 94.81 82 ASN A N 1
ATOM 668 C CA . ASN A 1 82 ? 4.474 -9.423 -9.728 1.00 94.81 82 ASN A CA 1
ATOM 669 C C . ASN A 1 82 ? 5.636 -8.477 -9.427 1.00 94.81 82 ASN A C 1
ATOM 671 O O . ASN A 1 82 ? 6.768 -8.944 -9.270 1.00 94.81 82 ASN A O 1
ATOM 675 N N . VAL A 1 83 ? 5.381 -7.183 -9.292 1.00 97.12 83 VAL A N 1
ATOM 676 C CA . VAL A 1 83 ? 6.447 -6.177 -9.219 1.00 97.12 83 VAL A CA 1
ATOM 677 C C . VAL A 1 83 ? 6.366 -5.329 -7.959 1.00 97.12 83 VAL A C 1
ATOM 679 O O . VAL A 1 83 ? 5.329 -5.254 -7.297 1.00 97.12 83 VAL A O 1
ATOM 682 N N . ILE A 1 84 ? 7.483 -4.691 -7.630 1.00 97.12 84 ILE A N 1
ATOM 683 C CA . ILE A 1 84 ? 7.485 -3.513 -6.767 1.00 97.12 84 ILE A CA 1
ATOM 684 C C . ILE A 1 84 ? 6.766 -2.364 -7.487 1.00 97.12 84 ILE A C 1
ATOM 686 O O . ILE A 1 84 ? 6.997 -2.106 -8.668 1.00 97.12 84 ILE A O 1
ATOM 690 N N . ASP A 1 85 ? 5.901 -1.665 -6.759 1.00 97.38 85 ASP A N 1
ATOM 691 C CA . ASP A 1 85 ? 5.119 -0.523 -7.226 1.00 97.38 85 ASP A CA 1
ATOM 692 C C . ASP A 1 85 ? 5.974 0.751 -7.252 1.00 97.38 85 ASP A C 1
ATOM 694 O O . ASP A 1 85 ? 5.816 1.655 -6.428 1.00 97.38 85 ASP A O 1
ATOM 698 N N . PHE A 1 86 ? 6.931 0.807 -8.180 1.00 96.69 86 PHE A N 1
ATOM 699 C CA . PHE A 1 86 ? 7.784 1.982 -8.353 1.00 96.69 86 PHE A CA 1
ATOM 700 C C . PHE A 1 86 ? 6.997 3.282 -8.594 1.00 96.69 86 PHE A C 1
ATOM 702 O O . PHE A 1 86 ? 7.368 4.297 -8.002 1.00 96.69 86 PHE A O 1
ATOM 709 N N . PRO A 1 87 ? 5.895 3.293 -9.371 1.00 97.00 87 PRO A N 1
ATOM 710 C CA . PRO A 1 87 ? 5.071 4.489 -9.509 1.00 97.00 87 PRO A CA 1
ATOM 711 C C . PRO A 1 87 ? 4.524 4.988 -8.168 1.00 97.00 87 PRO A C 1
ATOM 713 O O . PRO A 1 87 ? 4.632 6.181 -7.879 1.00 97.00 87 PRO A O 1
ATOM 716 N N . MET A 1 88 ? 4.002 4.111 -7.300 1.00 98.00 88 MET A N 1
ATOM 717 C CA . MET A 1 88 ? 3.640 4.530 -5.941 1.00 98.00 88 MET A CA 1
ATOM 718 C C . MET A 1 88 ? 4.859 4.978 -5.127 1.00 98.00 88 MET A C 1
ATOM 720 O O . MET A 1 88 ? 4.792 6.038 -4.506 1.00 98.00 88 MET A O 1
ATOM 724 N N . HIS A 1 89 ? 5.960 4.215 -5.147 1.00 97.62 89 HIS A N 1
ATOM 725 C CA . HIS A 1 89 ? 7.211 4.545 -4.450 1.00 97.62 89 HIS A CA 1
ATOM 726 C C . HIS A 1 89 ? 7.666 5.974 -4.742 1.00 97.62 89 HIS A C 1
ATOM 728 O O . HIS A 1 89 ? 7.802 6.767 -3.817 1.00 97.62 89 HIS A O 1
ATOM 734 N N . TRP A 1 90 ? 7.802 6.352 -6.012 1.00 97.31 90 TRP A N 1
ATOM 735 C CA . TRP A 1 90 ? 8.261 7.689 -6.390 1.00 97.31 90 TRP A CA 1
ATOM 736 C C . TRP A 1 90 ? 7.298 8.809 -6.004 1.00 97.31 90 TRP A C 1
ATOM 738 O O . TRP A 1 90 ? 7.717 9.953 -5.855 1.00 97.31 90 TRP A O 1
ATOM 748 N N . ASN A 1 91 ? 6.023 8.491 -5.782 1.00 98.19 91 ASN A N 1
ATOM 749 C CA . ASN A 1 91 ? 5.014 9.449 -5.341 1.00 98.19 91 ASN A CA 1
ATOM 750 C C . ASN A 1 91 ? 4.811 9.472 -3.815 1.00 98.19 91 ASN A C 1
ATOM 752 O O . ASN A 1 91 ? 4.091 10.336 -3.319 1.00 98.19 91 ASN A O 1
ATOM 756 N N . PHE A 1 92 ? 5.478 8.607 -3.042 1.00 97.62 92 PHE A N 1
ATOM 757 C CA . PHE A 1 92 ? 5.326 8.516 -1.583 1.00 97.62 92 PHE A CA 1
ATOM 758 C C . PHE A 1 92 ? 6.000 9.641 -0.779 1.00 97.62 92 PHE A C 1
ATOM 760 O O . PHE A 1 92 ? 6.143 9.538 0.441 1.00 97.62 92 PHE A O 1
ATOM 767 N N . LYS A 1 93 ? 6.344 10.777 -1.397 1.00 97.12 93 LYS A N 1
ATOM 768 C CA . LYS A 1 93 ? 6.610 12.002 -0.625 1.00 97.12 93 LYS A CA 1
ATOM 769 C C . LYS A 1 93 ? 5.419 12.366 0.265 1.00 97.12 93 LYS A C 1
ATOM 771 O O . LYS A 1 93 ? 5.603 12.901 1.355 1.00 97.12 93 LYS A O 1
ATOM 776 N N . ASN A 1 94 ? 4.208 12.066 -0.200 1.00 97.25 94 ASN A N 1
ATOM 777 C CA . ASN A 1 94 ? 2.984 12.074 0.588 1.00 97.25 94 ASN A CA 1
ATOM 778 C C . ASN A 1 94 ? 2.037 10.972 0.083 1.00 97.25 94 ASN A C 1
ATOM 780 O O . ASN A 1 94 ? 2.107 10.561 -1.075 1.00 97.25 94 ASN A O 1
ATOM 784 N N . ALA A 1 95 ? 1.126 10.507 0.934 1.00 98.44 95 ALA A N 1
ATOM 785 C CA . ALA A 1 95 ? 0.260 9.387 0.580 1.00 98.44 95 ALA A CA 1
ATOM 786 C C . ALA A 1 95 ? -0.790 9.757 -0.477 1.00 98.44 95 ALA A C 1
ATOM 788 O O . ALA A 1 95 ? -1.218 8.896 -1.240 1.00 98.44 95 ALA A O 1
ATOM 789 N N . TYR A 1 96 ? -1.211 11.022 -0.542 1.00 98.31 96 TYR A N 1
ATOM 790 C CA . TYR A 1 96 ? -2.247 11.463 -1.476 1.00 98.31 96 TYR A CA 1
ATOM 791 C C . TYR A 1 96 ? -1.793 11.325 -2.935 1.00 98.31 96 TYR A C 1
ATOM 793 O O . TYR A 1 96 ? -2.543 10.819 -3.772 1.00 98.31 96 TYR A O 1
ATOM 801 N N . ASP A 1 97 ? -0.551 11.704 -3.231 1.00 98.56 97 ASP A N 1
ATOM 802 C CA . ASP A 1 97 ? 0.042 11.541 -4.559 1.00 98.56 97 ASP A CA 1
ATOM 803 C C . ASP A 1 97 ? 0.200 10.055 -4.913 1.00 98.56 97 ASP A C 1
ATOM 805 O O . ASP A 1 97 ? -0.211 9.635 -5.997 1.00 98.56 97 ASP A O 1
ATOM 809 N N . ALA A 1 98 ? 0.709 9.239 -3.981 1.00 98.62 98 ALA A N 1
ATOM 810 C CA . ALA A 1 98 ? 0.848 7.792 -4.166 1.00 98.62 98 ALA A CA 1
ATOM 811 C C . ALA A 1 98 ? -0.508 7.091 -4.387 1.00 98.62 98 ALA A C 1
ATOM 813 O O . ALA A 1 98 ? -0.635 6.200 -5.226 1.00 98.62 98 ALA A O 1
ATOM 814 N N . PHE A 1 99 ? -1.553 7.515 -3.676 1.00 98.81 99 PHE A N 1
ATOM 815 C CA . PHE A 1 99 ? -2.912 7.017 -3.875 1.00 98.81 99 PHE A CA 1
ATOM 816 C C . PHE A 1 99 ? -3.453 7.373 -5.264 1.00 98.81 99 PHE A C 1
ATOM 818 O O . PHE A 1 99 ? -4.060 6.529 -5.922 1.00 98.81 99 PHE A O 1
ATOM 825 N N . ASN A 1 100 ? 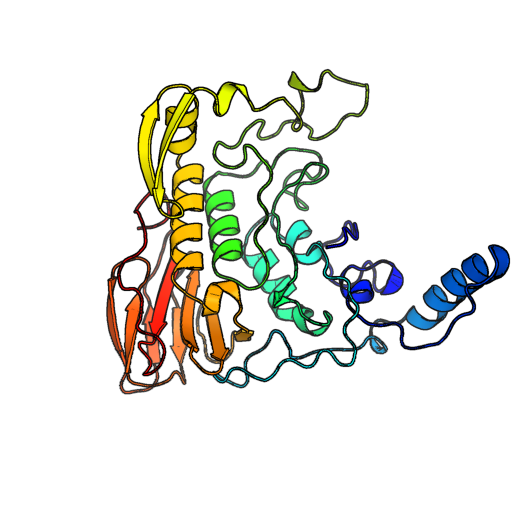-3.236 8.605 -5.730 1.00 98.56 100 ASN A N 1
ATOM 826 C CA . ASN A 1 100 ? -3.750 9.050 -7.022 1.00 98.56 100 ASN A CA 1
ATOM 827 C C . ASN A 1 100 ? -3.047 8.382 -8.206 1.00 98.56 100 ASN A C 1
ATOM 829 O O . ASN A 1 100 ? -3.739 7.964 -9.134 1.00 98.56 100 ASN A O 1
ATOM 833 N N . ILE A 1 101 ? -1.716 8.230 -8.171 1.00 98.25 101 ILE A N 1
ATOM 834 C CA . ILE A 1 101 ? -1.000 7.560 -9.266 1.00 98.25 101 ILE A CA 1
ATOM 835 C C . ILE A 1 101 ? -1.468 6.109 -9.427 1.00 98.25 101 ILE A C 1
ATOM 837 O O . ILE A 1 101 ? -1.723 5.683 -10.552 1.00 98.25 101 ILE A O 1
ATOM 841 N N . ALA A 1 102 ? -1.687 5.396 -8.317 1.00 98.31 102 ALA A N 1
ATOM 842 C CA . ALA A 1 102 ? -2.269 4.059 -8.316 1.00 98.31 102 ALA A CA 1
ATOM 843 C C . ALA A 1 102 ? -3.703 4.065 -8.864 1.00 98.31 102 ALA A C 1
ATOM 845 O O . ALA A 1 102 ? -4.000 3.414 -9.862 1.00 98.31 102 ALA A O 1
ATOM 846 N N . LYS A 1 103 ? -4.585 4.880 -8.271 1.00 97.69 103 LYS A N 1
ATOM 847 C CA . LYS A 1 103 ? -6.000 4.988 -8.663 1.00 97.69 103 LYS A CA 1
ATOM 848 C C . LYS A 1 103 ? -6.189 5.221 -10.162 1.00 97.69 103 LYS A C 1
ATOM 850 O O . LYS A 1 103 ? -7.117 4.682 -10.755 1.00 97.69 103 LYS A O 1
ATOM 855 N N . TRP A 1 104 ? -5.345 6.047 -10.773 1.00 97.50 104 TRP A N 1
ATOM 856 C CA . TRP A 1 104 ? -5.470 6.374 -12.190 1.00 97.50 104 TRP A CA 1
ATOM 857 C C . TRP A 1 104 ? -4.875 5.318 -13.119 1.00 97.50 104 TRP A C 1
ATOM 859 O O . TRP A 1 104 ? -5.285 5.259 -14.275 1.00 97.50 104 TRP A O 1
ATOM 869 N N . ASN A 1 105 ? -3.949 4.482 -12.645 1.00 97.94 105 ASN A N 1
ATOM 870 C CA . ASN A 1 105 ? -3.132 3.648 -13.528 1.00 97.94 105 ASN A CA 1
ATOM 871 C C . ASN A 1 105 ? -3.104 2.156 -13.177 1.00 97.94 105 ASN A C 1
ATOM 873 O O . ASN A 1 105 ? -2.552 1.380 -13.944 1.00 97.94 105 ASN A O 1
ATOM 877 N N . ASP A 1 106 ? -3.736 1.698 -12.098 1.00 98.50 106 ASP A N 1
ATOM 878 C CA . ASP A 1 106 ? -3.709 0.274 -11.716 1.00 98.50 106 ASP A CA 1
ATOM 879 C C . ASP A 1 106 ? -4.242 -0.675 -12.800 1.00 98.50 106 ASP A C 1
ATOM 881 O O . ASP A 1 106 ? -3.891 -1.855 -12.828 1.00 98.50 106 ASP A O 1
ATOM 885 N N . HIS A 1 107 ? -5.051 -0.158 -13.727 1.00 97.69 107 HIS A N 1
ATOM 886 C CA . HIS A 1 107 ? -5.543 -0.889 -14.890 1.00 97.69 107 HIS A CA 1
ATOM 887 C C . HIS A 1 107 ? -4.441 -1.327 -15.861 1.00 97.69 107 HIS A C 1
ATOM 889 O O . HIS A 1 107 ? -4.682 -2.246 -16.637 1.00 97.69 107 HIS A O 1
ATOM 895 N N . VAL A 1 108 ? -3.250 -0.722 -15.831 1.00 97.81 108 VAL A N 1
ATOM 896 C CA . VAL A 1 108 ? -2.131 -1.133 -16.695 1.00 97.81 108 VAL A CA 1
ATOM 897 C C . VAL A 1 108 ? -1.314 -2.293 -16.128 1.00 97.81 108 VAL A C 1
ATOM 899 O O . VAL A 1 108 ? -0.439 -2.818 -16.810 1.00 97.81 108 VAL A O 1
ATOM 902 N N . TYR A 1 109 ? -1.592 -2.715 -14.895 1.00 98.06 109 TYR A N 1
ATOM 903 C CA . TYR A 1 109 ? -1.027 -3.930 -14.315 1.00 98.06 109 TYR A CA 1
ATOM 904 C C . TYR A 1 109 ? -1.956 -5.111 -14.584 1.00 98.06 109 TYR A C 1
ATOM 906 O O . TYR A 1 109 ? -3.183 -4.973 -14.537 1.00 98.06 109 TYR A O 1
ATOM 914 N N . ALA A 1 110 ? -1.387 -6.301 -14.772 1.00 97.81 110 ALA A N 1
ATOM 915 C CA . ALA A 1 110 ? -2.181 -7.522 -14.860 1.00 97.81 110 ALA A CA 1
ATOM 916 C C . ALA A 1 110 ? -2.974 -7.770 -13.570 1.00 97.81 110 ALA A C 1
ATOM 918 O O . ALA A 1 110 ? -4.124 -8.192 -13.629 1.00 97.81 110 ALA A O 1
ATOM 919 N N . ASP A 1 111 ? -2.390 -7.465 -12.407 1.00 97.56 111 ASP A N 1
ATOM 920 C CA . ASP A 1 111 ? -3.109 -7.392 -11.135 1.00 97.56 111 ASP A CA 1
ATOM 921 C C . ASP A 1 111 ? -2.365 -6.521 -10.110 1.00 97.56 111 ASP A C 1
ATOM 923 O O . ASP A 1 111 ? -1.454 -6.981 -9.418 1.00 97.56 111 ASP A O 1
ATOM 927 N N . ALA A 1 112 ? -2.786 -5.261 -9.973 1.00 97.50 112 ALA A N 1
ATOM 928 C CA . ALA A 1 112 ? -2.188 -4.325 -9.020 1.00 97.50 112 ALA A CA 1
ATOM 929 C C . ALA A 1 112 ? -2.407 -4.713 -7.542 1.00 97.50 112 ALA A C 1
ATOM 931 O O . ALA A 1 112 ? -1.727 -4.185 -6.661 1.00 97.50 112 ALA A O 1
ATOM 932 N N . THR A 1 113 ? -3.324 -5.640 -7.224 1.00 97.31 113 THR A N 1
ATOM 933 C CA . THR A 1 113 ? -3.549 -6.077 -5.831 1.00 97.31 113 THR A CA 1
ATOM 934 C C . THR A 1 113 ? -2.378 -6.882 -5.265 1.00 97.31 113 THR A C 1
ATOM 936 O O . THR A 1 113 ? -2.242 -6.969 -4.044 1.00 97.31 113 THR A O 1
ATOM 939 N N . TRP A 1 114 ? -1.498 -7.386 -6.136 1.00 96.62 114 TRP A N 1
ATOM 940 C CA . TRP A 1 114 ? -0.259 -8.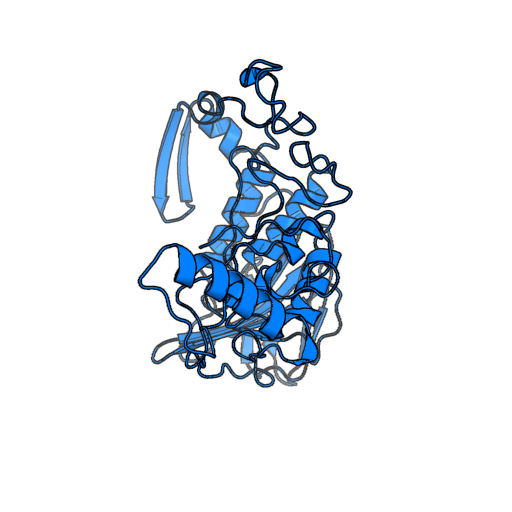074 -5.779 1.00 96.62 114 TRP A CA 1
ATOM 941 C C . TRP A 1 114 ? 0.983 -7.179 -5.797 1.00 96.62 114 TRP A C 1
ATOM 943 O O . TRP A 1 114 ? 2.054 -7.643 -5.410 1.00 96.62 114 TRP A O 1
ATOM 953 N N . ASN A 1 115 ? 0.882 -5.917 -6.220 1.00 97.12 115 ASN A N 1
ATOM 954 C CA . ASN A 1 115 ? 2.045 -5.034 -6.270 1.00 97.12 115 ASN A CA 1
ATOM 955 C C . ASN A 1 115 ? 2.640 -4.828 -4.871 1.00 97.12 115 ASN A C 1
ATOM 957 O O . ASN A 1 115 ? 1.913 -4.573 -3.908 1.00 97.12 115 ASN A O 1
ATOM 961 N N . VAL A 1 116 ? 3.964 -4.912 -4.747 1.00 97.88 116 VAL A N 1
ATOM 962 C CA . VAL A 1 116 ? 4.658 -4.657 -3.478 1.00 97.88 116 VAL A CA 1
ATOM 963 C C . VAL A 1 116 ? 4.852 -3.156 -3.320 1.00 97.88 116 VAL A C 1
ATOM 965 O O . VAL A 1 116 ? 5.508 -2.529 -4.142 1.00 97.88 116 VAL A O 1
ATOM 968 N N . THR A 1 117 ? 4.307 -2.573 -2.260 1.00 97.31 117 THR A N 1
ATOM 969 C CA . THR A 1 117 ? 4.449 -1.140 -1.971 1.00 97.31 117 THR A CA 1
ATOM 970 C C . THR A 1 117 ? 5.536 -0.925 -0.927 1.00 97.31 117 THR A C 1
ATOM 972 O O . THR A 1 117 ? 5.581 -1.647 0.066 1.00 97.31 117 THR A O 1
ATOM 975 N N . TYR A 1 118 ? 6.390 0.079 -1.118 1.00 95.81 118 TYR A N 1
ATOM 976 C CA . TYR A 1 118 ? 7.262 0.610 -0.071 1.00 95.81 118 TYR A CA 1
ATOM 977 C C . TYR A 1 118 ? 7.450 2.117 -0.253 1.00 95.81 118 TYR A C 1
ATOM 979 O O . TYR A 1 118 ? 7.319 2.650 -1.354 1.00 95.81 118 TYR A O 1
ATOM 987 N N . VAL A 1 119 ? 7.760 2.804 0.844 1.00 97.62 119 VAL A N 1
ATOM 988 C CA . VAL A 1 119 ? 8.081 4.239 0.839 1.00 97.62 119 VAL A CA 1
ATOM 989 C C . VAL A 1 119 ? 9.571 4.433 0.630 1.00 97.62 119 VAL A C 1
ATOM 991 O O . VAL A 1 119 ? 9.951 5.120 -0.301 1.00 97.62 119 VAL A O 1
ATOM 994 N N . ASP A 1 120 ? 10.411 3.807 1.450 1.00 96.38 120 ASP A N 1
ATOM 995 C CA . ASP A 1 120 ? 11.860 3.776 1.274 1.00 96.38 120 ASP A CA 1
ATOM 996 C C . ASP A 1 120 ? 12.379 2.337 1.240 1.00 96.38 120 ASP A C 1
ATOM 998 O O . ASP A 1 120 ? 11.657 1.375 1.516 1.00 96.38 120 ASP A O 1
ATOM 1002 N N . SER A 1 121 ? 13.634 2.199 0.833 1.00 94.94 121 SER A N 1
ATOM 1003 C CA . SER A 1 121 ? 14.296 0.920 0.621 1.00 94.94 121 SER A CA 1
ATOM 1004 C C . SER A 1 121 ? 15.791 1.015 0.925 1.00 94.94 121 SER A C 1
ATOM 1006 O O . SER A 1 121 ? 16.303 2.025 1.415 1.00 94.94 121 SER A O 1
ATOM 1008 N N . HIS A 1 122 ? 16.495 -0.065 0.606 1.00 94.62 122 HIS A N 1
ATOM 1009 C CA . HIS A 1 122 ? 17.944 -0.145 0.665 1.00 94.62 122 HIS A CA 1
ATOM 1010 C C . HIS A 1 122 ? 18.663 0.650 -0.432 1.00 94.62 122 HIS A C 1
ATOM 1012 O O . HIS A 1 122 ? 19.879 0.789 -0.324 1.00 94.62 122 HIS A O 1
ATOM 1018 N N . ASP A 1 123 ? 17.949 1.186 -1.426 1.00 93.19 123 ASP A N 1
ATOM 1019 C CA . ASP A 1 123 ? 18.534 1.956 -2.532 1.00 93.19 123 ASP A CA 1
ATOM 1020 C C . ASP A 1 123 ? 17.953 3.368 -2.649 1.00 93.19 123 ASP A C 1
ATOM 1022 O O . ASP A 1 123 ? 18.694 4.319 -2.911 1.00 93.19 123 ASP A O 1
ATOM 1026 N N . TYR A 1 124 ? 16.644 3.512 -2.423 1.00 93.62 124 TYR A N 1
ATOM 1027 C CA . TYR A 1 124 ? 15.904 4.734 -2.738 1.00 93.62 124 TYR A CA 1
ATOM 1028 C C . TYR A 1 124 ? 14.874 5.124 -1.675 1.00 93.62 124 TYR A C 1
ATOM 1030 O O . TYR A 1 124 ? 14.205 4.271 -1.081 1.00 93.62 124 TYR A O 1
ATOM 1038 N N . ALA A 1 125 ? 14.696 6.432 -1.523 1.00 96.62 125 ALA A N 1
ATOM 1039 C CA . ALA A 1 125 ? 13.494 7.092 -1.029 1.00 96.62 125 ALA A CA 1
ATOM 1040 C C . ALA A 1 125 ? 12.750 7.792 -2.197 1.00 96.62 125 ALA A C 1
ATOM 1042 O O . ALA A 1 125 ? 13.315 7.921 -3.284 1.00 96.62 125 ALA A O 1
ATOM 1043 N N . PRO A 1 126 ? 11.494 8.241 -2.004 1.00 97.00 126 PRO A N 1
ATOM 1044 C CA . PRO A 1 126 ? 10.674 8.847 -3.055 1.00 97.00 126 PRO A CA 1
ATOM 1045 C C . PRO A 1 126 ? 11.243 10.157 -3.609 1.00 97.00 126 PRO A C 1
ATOM 1047 O O . PRO A 1 126 ? 12.027 10.847 -2.947 1.00 97.00 126 PRO A O 1
ATOM 1050 N N . ASP A 1 127 ? 10.737 10.578 -4.772 1.00 96.06 127 ASP A N 1
ATOM 1051 C CA . ASP A 1 127 ? 11.081 11.877 -5.359 1.00 96.06 127 ASP A CA 1
ATOM 1052 C C . ASP A 1 127 ? 10.675 12.995 -4.391 1.00 96.06 127 ASP A C 1
ATOM 1054 O O . ASP A 1 127 ? 9.604 12.996 -3.779 1.00 96.06 127 ASP A O 1
ATOM 1058 N N . GLY A 1 128 ? 11.571 13.960 -4.209 1.00 91.62 128 GLY A N 1
ATOM 1059 C CA . GLY A 1 128 ? 11.380 15.079 -3.298 1.00 91.62 128 GLY A CA 1
ATOM 1060 C C . GLY A 1 128 ? 11.374 14.727 -1.802 1.00 91.62 128 GLY A C 1
ATOM 1061 O O . GLY A 1 128 ? 11.079 15.625 -1.005 1.00 91.62 128 GLY A O 1
ATOM 1062 N N . ALA A 1 129 ? 11.704 13.488 -1.421 1.00 91.38 129 ALA A N 1
ATOM 1063 C CA . ALA A 1 129 ? 12.033 13.055 -0.062 1.00 91.38 129 ALA A CA 1
ATOM 1064 C C . ALA A 1 129 ? 13.451 12.453 -0.083 1.00 91.38 129 ALA A C 1
ATOM 1066 O O . ALA A 1 129 ? 13.586 11.236 -0.097 1.00 91.38 129 ALA A O 1
ATOM 1067 N N . PRO A 1 130 ? 14.483 13.319 -0.141 1.00 94.94 130 PRO A N 1
ATOM 1068 C CA . PRO A 1 130 ? 15.726 13.146 -0.896 1.00 94.94 130 PRO A CA 1
ATOM 1069 C C . PRO A 1 130 ? 16.070 11.700 -1.265 1.00 94.94 130 PRO A C 1
ATOM 1071 O O . PRO A 1 130 ? 16.454 10.916 -0.409 1.00 94.94 130 PRO A O 1
ATOM 1074 N N . GLU A 1 131 ? 15.986 11.370 -2.554 1.00 94.19 131 GLU A N 1
ATOM 1075 C CA . GLU A 1 131 ? 15.943 9.985 -3.057 1.00 94.19 131 GLU A CA 1
ATOM 1076 C C . GLU A 1 131 ? 17.088 9.085 -2.580 1.00 94.19 131 GLU A C 1
ATOM 1078 O O . GLU A 1 131 ? 16.930 7.881 -2.448 1.00 94.19 131 GLU A O 1
ATOM 1083 N N . GLY A 1 132 ? 18.265 9.665 -2.345 1.00 95.62 132 GLY A N 1
ATOM 1084 C CA . GLY A 1 132 ? 19.442 8.932 -1.885 1.00 95.62 132 GLY A CA 1
ATOM 1085 C C . GLY A 1 132 ? 19.627 8.919 -0.367 1.00 95.62 132 GLY A C 1
ATOM 1086 O O . GLY A 1 132 ? 20.723 8.589 0.081 1.00 95.62 132 GLY A O 1
ATOM 1087 N N . GLU A 1 133 ? 18.633 9.332 0.420 1.00 97.38 133 GLU A N 1
ATOM 1088 C CA . GLU A 1 133 ? 18.643 9.354 1.887 1.00 97.38 133 GLU A CA 1
ATOM 1089 C C . GLU A 1 133 ? 17.529 8.480 2.470 1.00 97.38 133 GLU A C 1
ATOM 1091 O O . GLU A 1 133 ? 16.472 8.329 1.868 1.00 97.38 133 GLU A O 1
ATOM 1096 N N . ARG A 1 134 ? 17.727 7.935 3.679 1.00 97.75 134 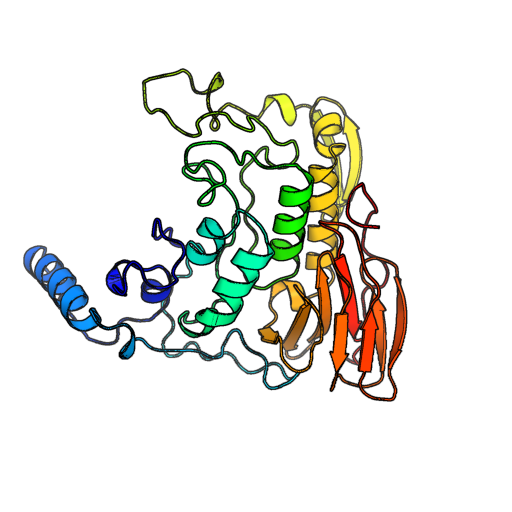ARG A N 1
ATOM 1097 C CA . ARG A 1 134 ? 16.614 7.343 4.443 1.00 97.75 134 ARG A CA 1
ATOM 1098 C C . ARG A 1 134 ? 15.517 8.385 4.597 1.00 97.75 134 ARG A C 1
ATOM 1100 O O . ARG A 1 134 ? 15.827 9.535 4.920 1.00 97.75 134 ARG A O 1
ATOM 1107 N N . PHE A 1 135 ? 14.262 7.970 4.419 1.00 98.00 135 PHE A N 1
ATOM 1108 C CA . PHE A 1 135 ? 13.127 8.876 4.235 1.00 98.00 135 PHE A CA 1
ATOM 1109 C C . PHE A 1 135 ? 13.138 10.064 5.203 1.00 98.00 135 PHE A C 1
ATOM 1111 O O . PHE A 1 135 ? 12.919 9.933 6.411 1.00 98.00 135 PHE A O 1
ATOM 1118 N N . ASN A 1 136 ? 13.391 11.245 4.649 1.00 96.56 136 ASN A N 1
ATOM 1119 C CA . ASN A 1 136 ? 13.679 12.446 5.418 1.00 96.56 136 ASN A CA 1
ATOM 1120 C C . ASN A 1 136 ? 12.499 13.427 5.381 1.00 96.56 136 ASN A C 1
ATOM 1122 O O . ASN A 1 136 ? 12.624 14.566 4.939 1.00 96.56 136 ASN A O 1
ATOM 1126 N N . GLN A 1 137 ? 11.316 12.960 5.784 1.00 97.69 137 GLN A N 1
ATOM 1127 C CA . GLN A 1 137 ? 10.119 13.794 5.973 1.00 97.69 137 GLN A CA 1
ATOM 1128 C C . GLN A 1 137 ? 9.626 13.694 7.425 1.00 97.69 137 GLN A C 1
ATOM 1130 O O . GLN A 1 137 ? 10.074 12.818 8.167 1.00 97.69 137 GLN A O 1
ATOM 1135 N N . PRO A 1 138 ? 8.731 14.582 7.888 1.00 97.44 138 PRO A N 1
ATOM 1136 C CA . PRO A 1 138 ? 8.156 14.498 9.232 1.00 97.44 138 PRO A CA 1
ATOM 1137 C C . PRO A 1 138 ? 7.488 13.141 9.548 1.00 97.44 138 PRO A C 1
ATOM 1139 O O . PRO A 1 138 ? 6.930 12.490 8.667 1.00 97.44 138 PRO A O 1
ATOM 1142 N N . GLN A 1 139 ? 7.515 12.716 10.819 1.00 97.75 139 GLN A N 1
ATOM 1143 C CA . GLN A 1 139 ? 7.020 11.394 11.248 1.00 97.75 139 GLN A CA 1
ATOM 1144 C C . GLN A 1 139 ? 5.512 11.194 10.979 1.00 97.75 139 GLN A C 1
ATOM 1146 O O . GLN A 1 139 ? 5.056 10.075 10.760 1.00 97.75 139 GLN A O 1
ATOM 1151 N N . ASP A 1 140 ? 4.723 12.273 10.959 1.00 97.81 140 ASP A N 1
ATOM 1152 C CA . ASP A 1 140 ? 3.299 12.224 10.607 1.00 97.81 140 ASP A CA 1
ATOM 1153 C C . ASP A 1 140 ? 3.065 11.921 9.114 1.00 97.81 140 ASP A C 1
ATOM 1155 O O . ASP A 1 140 ? 2.074 11.277 8.779 1.00 97.81 140 ASP A O 1
ATOM 1159 N N . VAL A 1 141 ? 3.983 12.314 8.221 1.00 98.25 141 VAL A N 1
ATOM 1160 C CA . VAL A 1 141 ? 3.980 11.905 6.802 1.00 98.25 141 VAL A CA 1
ATOM 1161 C C . VAL A 1 141 ? 4.270 10.410 6.685 1.00 98.25 141 VAL A C 1
ATOM 1163 O O . VAL A 1 141 ? 3.566 9.701 5.970 1.00 98.25 141 VAL A O 1
ATOM 1166 N N . TRP A 1 142 ? 5.239 9.908 7.455 1.00 97.69 142 TRP A N 1
ATOM 1167 C CA . TRP A 1 142 ? 5.483 8.468 7.581 1.00 97.69 142 TRP A CA 1
ATOM 1168 C C . TRP A 1 142 ? 4.220 7.717 8.019 1.00 97.69 142 TRP A C 1
ATOM 1170 O O . TRP A 1 142 ? 3.831 6.731 7.392 1.00 97.69 142 TRP A O 1
ATOM 1180 N N . ALA A 1 143 ? 3.550 8.202 9.067 1.00 98.56 143 ALA A N 1
ATOM 1181 C CA . ALA A 1 143 ? 2.327 7.592 9.575 1.00 98.56 143 ALA A CA 1
ATOM 1182 C C . ALA A 1 143 ? 1.197 7.568 8.528 1.00 98.56 143 ALA A C 1
ATOM 1184 O O . ALA A 1 143 ? 0.470 6.578 8.434 1.00 98.56 143 ALA A O 1
ATOM 1185 N N . GLU A 1 144 ? 1.060 8.620 7.721 1.00 98.75 144 GLU A N 1
ATOM 1186 C CA . GLU A 1 144 ? 0.094 8.684 6.619 1.00 98.75 144 GLU A CA 1
ATOM 1187 C C . GLU A 1 144 ? 0.393 7.697 5.495 1.00 98.75 144 GLU A C 1
ATOM 1189 O O . GLU A 1 144 ? -0.501 6.960 5.075 1.00 98.75 144 GLU A O 1
ATOM 1194 N N . ASN A 1 145 ? 1.650 7.629 5.055 1.00 98.75 145 ASN A N 1
ATOM 1195 C CA . ASN A 1 145 ? 2.069 6.675 4.034 1.00 98.75 145 ASN A CA 1
ATOM 1196 C C . ASN A 1 145 ? 1.807 5.233 4.485 1.00 98.75 145 ASN A C 1
ATOM 1198 O O . ASN A 1 145 ? 1.235 4.441 3.737 1.00 98.75 145 ASN A O 1
ATOM 1202 N N . LEU A 1 146 ? 2.151 4.909 5.736 1.00 98.75 146 LEU A N 1
ATOM 1203 C CA . LEU A 1 146 ? 1.883 3.597 6.325 1.00 98.75 146 LEU A CA 1
ATOM 1204 C C . LEU A 1 146 ? 0.379 3.313 6.404 1.00 98.75 146 LEU A C 1
ATOM 1206 O O . LEU A 1 146 ? -0.052 2.214 6.057 1.00 98.75 146 LEU A O 1
ATOM 1210 N N . ALA A 1 147 ? -0.437 4.295 6.804 1.00 98.75 147 ALA A N 1
ATOM 1211 C CA . ALA A 1 147 ? -1.886 4.125 6.847 1.00 98.75 147 ALA A CA 1
ATOM 1212 C C . ALA A 1 147 ? -2.444 3.759 5.465 1.00 98.75 147 ALA A C 1
ATOM 1214 O O . ALA A 1 147 ? -3.225 2.811 5.364 1.00 98.75 147 ALA A O 1
ATOM 1215 N N . LEU A 1 148 ? -1.987 4.430 4.401 1.00 98.88 148 LEU A N 1
ATOM 1216 C CA . LEU A 1 148 ? -2.355 4.072 3.033 1.00 98.88 148 LEU A CA 1
ATOM 1217 C C . LEU A 1 148 ? -1.875 2.663 2.664 1.00 98.88 148 LEU A C 1
ATOM 1219 O O . LEU A 1 148 ? -2.699 1.851 2.258 1.00 98.88 148 LEU A O 1
ATOM 1223 N N . MET A 1 149 ? -0.585 2.351 2.829 1.00 98.75 149 MET A N 1
ATOM 1224 C CA . MET A 1 149 ? -0.020 1.050 2.439 1.00 98.75 149 MET A CA 1
ATOM 1225 C C . MET A 1 149 ? -0.803 -0.113 3.054 1.00 98.75 149 MET A C 1
ATOM 1227 O O . MET A 1 149 ? -1.218 -1.037 2.358 1.00 98.75 149 MET A O 1
ATOM 1231 N N . PHE A 1 150 ? -1.064 -0.056 4.360 1.00 98.75 150 PHE A N 1
ATOM 1232 C CA . PHE A 1 150 ? -1.701 -1.162 5.070 1.00 98.75 150 PHE A CA 1
ATOM 1233 C C . PHE A 1 150 ? -3.197 -1.301 4.801 1.00 98.75 150 PHE A C 1
ATOM 1235 O O . PHE A 1 150 ? -3.730 -2.402 4.965 1.00 98.75 150 PHE A O 1
ATOM 1242 N N . THR A 1 151 ? -3.878 -0.239 4.371 1.00 98.81 151 THR A N 1
ATOM 1243 C CA . THR A 1 151 ? -5.336 -0.267 4.174 1.00 98.81 151 THR A CA 1
ATOM 1244 C C . THR A 1 151 ? -5.764 -0.233 2.705 1.00 98.81 151 THR A C 1
ATOM 1246 O O . THR A 1 151 ? -6.881 -0.646 2.384 1.00 98.81 151 THR A O 1
ATOM 1249 N N . PHE A 1 152 ? -4.867 0.114 1.782 1.00 98.75 152 PHE A N 1
ATOM 1250 C CA . PHE A 1 152 ? -5.103 0.072 0.339 1.00 98.75 152 PHE A CA 1
ATOM 1251 C C . PHE A 1 152 ? -4.685 -1.278 -0.280 1.00 98.75 152 PHE A C 1
ATOM 1253 O O . PHE A 1 152 ? -4.473 -2.271 0.433 1.00 98.75 152 PHE A O 1
ATOM 1260 N N . ARG A 1 153 ? -4.682 -1.368 -1.617 1.00 98.38 153 ARG A N 1
ATOM 1261 C CA . ARG A 1 153 ? -4.304 -2.585 -2.358 1.00 98.38 153 ARG A CA 1
ATOM 1262 C C . ARG A 1 153 ? -2.787 -2.776 -2.419 1.00 98.38 153 ARG A C 1
ATOM 1264 O O . ARG A 1 153 ? -2.033 -1.815 -2.278 1.00 98.38 153 ARG A O 1
ATOM 1271 N N . GLY A 1 154 ? -2.361 -3.998 -2.721 1.00 97.88 154 GLY A N 1
ATOM 1272 C CA . GLY A 1 154 ? -0.949 -4.358 -2.788 1.00 97.88 154 GLY A CA 1
ATOM 1273 C C . GLY A 1 154 ? -0.460 -4.995 -1.494 1.00 97.88 154 GLY A C 1
ATOM 1274 O O . GLY A 1 154 ? -1.224 -5.193 -0.547 1.00 97.88 154 GLY A O 1
ATOM 1275 N N . VAL A 1 155 ? 0.829 -5.306 -1.457 1.00 98.25 155 VAL A N 1
ATOM 1276 C CA . VAL A 1 155 ? 1.528 -5.943 -0.342 1.00 98.25 155 VAL A CA 1
ATOM 1277 C C . VAL A 1 155 ? 2.462 -4.912 0.302 1.00 98.25 155 VAL A C 1
ATOM 1279 O O . VAL A 1 155 ? 3.424 -4.496 -0.342 1.00 98.25 155 VAL A O 1
ATOM 1282 N N . PRO A 1 156 ? 2.201 -4.462 1.542 1.00 98.12 156 PRO A N 1
ATOM 1283 C CA . PRO A 1 156 ? 3.091 -3.538 2.242 1.00 98.12 156 PRO A CA 1
ATOM 1284 C C . PRO A 1 156 ? 4.450 -4.180 2.529 1.00 98.12 156 PRO A C 1
ATOM 1286 O O . PRO A 1 156 ? 4.511 -5.250 3.134 1.00 98.12 156 PRO A O 1
ATOM 1289 N N . SER A 1 157 ? 5.527 -3.503 2.148 1.00 97.81 157 SER A N 1
ATOM 1290 C CA . SER A 1 157 ? 6.906 -3.834 2.500 1.00 97.81 157 SER A CA 1
ATOM 1291 C C . SER A 1 157 ? 7.539 -2.646 3.217 1.00 97.81 157 SER A C 1
ATOM 1293 O O . SER A 1 157 ? 7.435 -1.506 2.766 1.00 97.81 157 SER A O 1
ATOM 1295 N N . ILE A 1 158 ? 8.165 -2.901 4.363 1.00 97.25 158 ILE A N 1
ATOM 1296 C CA . ILE A 1 158 ? 8.804 -1.875 5.191 1.00 97.25 158 ILE A CA 1
ATOM 1297 C C . ILE A 1 158 ? 10.292 -2.188 5.259 1.00 97.25 158 ILE A C 1
ATOM 1299 O O . ILE A 1 158 ? 10.674 -3.316 5.576 1.00 97.25 158 ILE A O 1
ATOM 1303 N N . TYR A 1 159 ? 11.130 -1.188 4.999 1.00 97.56 159 TYR A N 1
ATOM 1304 C CA . TYR A 1 159 ? 12.564 -1.320 5.196 1.00 97.56 159 TYR A CA 1
ATOM 1305 C C . TYR A 1 159 ? 12.924 -1.238 6.685 1.00 97.56 159 TYR A C 1
ATOM 1307 O O . TYR A 1 159 ? 12.323 -0.475 7.442 1.00 97.56 159 TYR A O 1
ATOM 1315 N N . TYR A 1 160 ? 13.887 -2.047 7.133 1.00 97.56 160 TYR A N 1
ATOM 1316 C CA . TYR A 1 160 ? 14.185 -2.167 8.562 1.00 97.56 160 TYR A CA 1
ATOM 1317 C C . TYR A 1 160 ? 14.547 -0.811 9.187 1.00 97.56 160 TYR A C 1
ATOM 1319 O O . TYR A 1 160 ? 15.177 0.053 8.560 1.00 97.56 160 TYR A O 1
ATOM 1327 N N . GLY A 1 161 ? 14.161 -0.632 10.447 1.00 98.06 161 GLY A N 1
ATOM 1328 C CA . GLY A 1 161 ? 14.433 0.573 11.214 1.00 98.06 161 GLY A CA 1
ATOM 1329 C C . GLY A 1 161 ? 13.452 1.719 10.964 1.00 98.06 161 GLY A C 1
ATOM 1330 O O . GLY A 1 161 ? 13.458 2.682 11.732 1.00 98.06 161 GLY A O 1
ATOM 1331 N N . THR A 1 162 ? 12.563 1.624 9.969 1.00 98.06 162 THR A N 1
ATOM 1332 C CA . THR A 1 162 ? 11.475 2.597 9.761 1.00 98.06 162 THR A CA 1
ATOM 1333 C C . THR A 1 162 ? 10.603 2.757 11.008 1.00 98.06 162 THR A C 1
ATOM 1335 O O . THR A 1 162 ? 10.158 3.862 11.313 1.00 98.06 162 THR A O 1
ATOM 1338 N N . GLU A 1 163 ? 10.430 1.701 11.802 1.00 97.94 163 GLU A N 1
ATOM 1339 C CA . GLU A 1 163 ? 9.676 1.717 13.056 1.00 97.94 163 GLU A CA 1
ATOM 1340 C C . GLU A 1 163 ? 10.210 2.718 14.103 1.00 97.94 163 GLU A C 1
ATOM 1342 O O . GLU A 1 163 ? 9.445 3.167 14.966 1.00 97.94 163 GLU A O 1
ATOM 1347 N N . ILE A 1 164 ? 11.484 3.120 13.991 1.00 98.25 164 ILE A N 1
ATOM 1348 C CA . ILE A 1 164 ? 12.120 4.158 14.817 1.00 98.25 164 ILE A CA 1
ATOM 1349 C C . ILE A 1 164 ? 12.717 5.323 14.016 1.00 98.25 164 ILE A C 1
ATOM 1351 O O . ILE A 1 164 ? 13.457 6.124 14.579 1.00 98.25 164 ILE A O 1
ATOM 1355 N N . GLU A 1 165 ? 12.423 5.425 12.716 1.00 97.94 165 GLU A N 1
ATOM 1356 C CA . GLU A 1 165 ? 13.095 6.357 11.792 1.00 97.94 165 GLU A CA 1
ATOM 1357 C C . GLU A 1 165 ? 14.634 6.231 11.830 1.00 97.94 165 GLU A C 1
ATOM 1359 O O . GLU A 1 165 ? 15.376 7.218 11.804 1.00 97.94 165 GLU A O 1
ATOM 1364 N N . PHE A 1 166 ? 15.126 4.994 11.920 1.00 98.25 166 PHE A N 1
ATOM 1365 C CA . PHE A 1 166 ? 16.549 4.690 12.005 1.00 98.25 166 PHE A CA 1
ATOM 1366 C C . PHE A 1 166 ? 17.320 5.302 10.833 1.00 98.25 166 PHE A C 1
ATOM 1368 O O . PHE A 1 166 ? 16.960 5.126 9.668 1.00 98.25 166 PHE A O 1
ATOM 1375 N N . GLN A 1 167 ? 18.403 6.012 11.158 1.00 97.62 167 GLN A N 1
ATOM 1376 C CA . GLN A 1 167 ? 19.267 6.696 10.193 1.00 97.62 167 GLN A CA 1
ATOM 1377 C C . GLN A 1 167 ? 18.541 7.701 9.283 1.00 97.62 167 GLN A C 1
ATOM 1379 O O . GLN A 1 167 ? 19.026 7.995 8.192 1.00 97.62 167 GLN A O 1
ATOM 1384 N N . LYS A 1 168 ? 17.407 8.265 9.718 1.00 97.69 168 LYS A N 1
ATOM 1385 C CA . LYS A 1 168 ? 16.692 9.333 9.002 1.00 97.69 168 LYS A CA 1
ATOM 1386 C C . LYS A 1 168 ? 17.636 10.423 8.480 1.00 97.69 168 LYS A C 1
ATOM 1388 O O . LYS A 1 168 ? 18.436 10.972 9.239 1.00 97.69 168 LYS A O 1
ATOM 1393 N N . GLY A 1 169 ? 17.528 10.739 7.187 1.00 97.12 169 GLY A N 1
ATOM 1394 C CA . GLY A 1 169 ? 18.343 11.761 6.521 1.00 97.12 169 GLY A CA 1
ATOM 1395 C C . GLY A 1 169 ? 19.800 11.366 6.255 1.00 97.12 169 GLY A C 1
ATOM 1396 O O . GLY A 1 169 ? 20.554 12.152 5.688 1.00 97.12 169 GLY A O 1
ATOM 1397 N N . LYS A 1 170 ? 20.240 10.160 6.633 1.00 97.75 170 LYS A N 1
ATOM 1398 C CA . LYS A 1 170 ? 21.538 9.646 6.185 1.00 97.75 170 LYS A CA 1
ATOM 1399 C C . LYS A 1 170 ? 21.444 9.166 4.752 1.00 97.75 170 LYS A C 1
ATOM 1401 O O . LYS A 1 170 ? 20.454 8.543 4.370 1.00 97.75 170 LYS A O 1
ATOM 1406 N N . ARG A 1 171 ? 22.525 9.371 3.995 1.00 97.69 171 ARG A N 1
ATOM 1407 C CA . ARG A 1 171 ? 22.702 8.763 2.674 1.00 97.69 171 ARG A CA 1
ATOM 1408 C C . ARG A 1 171 ? 22.540 7.250 2.780 1.00 97.69 171 ARG A C 1
ATOM 1410 O O . ARG A 1 171 ? 23.164 6.638 3.643 1.00 97.69 171 ARG A O 1
ATOM 1417 N N . ILE A 1 172 ? 21.693 6.670 1.933 1.00 96.81 172 ILE A N 1
ATOM 1418 C CA . ILE A 1 172 ? 21.372 5.239 1.946 1.00 96.81 172 ILE A CA 1
ATOM 1419 C C . ILE A 1 172 ? 22.616 4.433 1.590 1.00 96.81 172 ILE A C 1
ATOM 1421 O O . ILE A 1 172 ? 23.073 3.621 2.391 1.00 96.81 172 ILE A O 1
ATOM 1425 N N . ASP A 1 173 ? 23.172 4.718 0.415 1.00 94.19 173 ASP A N 1
ATOM 1426 C CA . ASP A 1 173 ? 24.377 4.095 -0.104 1.00 94.19 173 ASP A CA 1
ATOM 1427 C C . ASP A 1 173 ? 25.315 5.157 -0.677 1.00 94.19 173 ASP A C 1
ATOM 1429 O O . ASP A 1 173 ? 24.901 6.070 -1.397 1.00 94.19 173 ASP A O 1
ATOM 1433 N N . VAL A 1 174 ? 26.592 5.031 -0.339 1.00 94.50 174 VAL A N 1
ATOM 1434 C CA . VAL A 1 174 ? 27.685 5.845 -0.881 1.00 94.50 174 VAL A CA 1
ATOM 1435 C C . VAL A 1 174 ? 28.793 4.969 -1.474 1.00 94.50 174 VAL A C 1
ATOM 1437 O O . VAL A 1 174 ? 29.892 5.456 -1.736 1.00 94.50 174 VAL A O 1
ATOM 1440 N N . GLY A 1 175 ? 28.526 3.680 -1.696 1.00 92.31 175 GLY A N 1
ATOM 1441 C CA . GLY A 1 175 ? 29.505 2.698 -2.136 1.00 92.31 175 GLY A CA 1
ATOM 1442 C C . GLY A 1 175 ? 30.650 2.557 -1.124 1.00 92.31 175 GLY A C 1
ATOM 1443 O O . GLY A 1 175 ? 30.419 2.621 0.084 1.00 92.31 175 GLY A O 1
ATOM 1444 N N . PRO A 1 176 ? 31.908 2.416 -1.575 1.00 93.94 176 PRO A N 1
ATOM 1445 C CA . PRO A 1 176 ? 33.056 2.228 -0.685 1.00 93.94 176 PRO A CA 1
ATOM 1446 C C . PRO A 1 176 ? 33.518 3.519 0.022 1.00 93.94 176 PRO A C 1
ATOM 1448 O O . PRO A 1 176 ? 34.582 3.527 0.634 1.00 93.94 176 PRO A O 1
ATOM 1451 N N . ASN A 1 177 ? 32.764 4.620 -0.078 1.00 96.69 177 ASN A N 1
ATOM 1452 C CA . ASN A 1 177 ? 33.214 5.944 0.359 1.00 96.69 177 ASN A CA 1
ATOM 1453 C C . ASN A 1 177 ? 32.936 6.257 1.843 1.00 96.69 177 ASN A C 1
ATOM 1455 O O . ASN A 1 177 ? 33.382 7.298 2.320 1.00 96.69 177 ASN A O 1
ATOM 1459 N N . ALA A 1 178 ? 32.214 5.398 2.575 1.00 96.56 178 ALA A N 1
ATOM 1460 C CA . ALA A 1 178 ? 32.025 5.528 4.024 1.00 96.56 178 ALA A CA 1
ATOM 1461 C C . ALA A 1 178 ? 31.750 4.167 4.694 1.00 96.56 178 ALA A C 1
ATOM 1463 O O . ALA A 1 178 ? 31.237 3.254 4.040 1.00 96.56 178 ALA A O 1
ATOM 1464 N N . PRO A 1 179 ? 32.036 4.014 6.001 1.00 96.31 179 PRO A N 1
ATOM 1465 C CA . PRO A 1 179 ? 31.605 2.846 6.766 1.00 96.31 179 PRO A CA 1
ATOM 1466 C C . PRO A 1 179 ? 30.076 2.718 6.788 1.00 96.31 179 PRO A C 1
ATOM 1468 O O . PRO A 1 179 ? 29.375 3.713 6.967 1.00 96.31 179 PRO A O 1
ATOM 1471 N N . LEU A 1 180 ? 29.545 1.489 6.711 1.00 95.56 180 LEU A N 1
ATOM 1472 C CA . LEU A 1 180 ? 28.091 1.248 6.742 1.00 95.56 180 LEU A CA 1
ATOM 1473 C C . LEU A 1 180 ? 27.405 1.877 7.964 1.00 95.56 180 LEU A C 1
ATOM 1475 O O . LEU A 1 180 ? 26.277 2.347 7.844 1.00 95.56 180 LEU A O 1
ATOM 1479 N N . SER A 1 181 ? 28.090 1.943 9.111 1.00 96.38 181 SER A N 1
ATOM 1480 C CA . SER A 1 181 ? 27.603 2.570 10.350 1.00 96.38 181 SER A CA 1
ATOM 1481 C C . SER A 1 181 ? 27.237 4.052 10.208 1.00 96.38 181 SER A C 1
ATOM 1483 O O . SER A 1 181 ? 26.468 4.568 11.017 1.00 96.38 181 SER A O 1
ATOM 1485 N N . GLU A 1 182 ? 27.761 4.737 9.191 1.00 96.56 182 GLU A N 1
ATOM 1486 C CA . GLU A 1 182 ? 27.495 6.153 8.911 1.00 96.56 182 GLU A CA 1
ATOM 1487 C C . GLU A 1 182 ? 26.414 6.363 7.833 1.00 96.56 182 GLU A C 1
ATOM 1489 O O . GLU A 1 182 ? 26.077 7.504 7.505 1.00 96.56 182 GLU A O 1
ATOM 1494 N N . THR A 1 183 ? 25.844 5.273 7.306 1.00 97.56 183 THR A N 1
ATOM 1495 C CA . THR A 1 183 ? 24.877 5.265 6.196 1.00 97.56 183 THR A CA 1
ATOM 1496 C C . THR A 1 183 ? 23.489 4.788 6.630 1.00 97.56 183 THR A C 1
ATOM 1498 O O . THR A 1 183 ? 23.287 4.270 7.729 1.00 97.56 183 THR A O 1
ATOM 1501 N N . GLY A 1 184 ? 22.518 4.891 5.722 1.00 96.88 184 GLY A N 1
ATOM 1502 C CA . GLY A 1 184 ? 21.181 4.318 5.875 1.00 96.88 184 GLY A CA 1
ATOM 1503 C C . GLY A 1 184 ? 21.134 2.786 5.905 1.00 96.88 184 GLY A C 1
ATOM 1504 O O . GLY A 1 184 ? 20.093 2.230 6.265 1.00 96.88 184 GLY A O 1
ATOM 1505 N N . ARG A 1 185 ? 22.242 2.116 5.554 1.00 97.12 185 ARG A N 1
ATOM 1506 C CA . ARG A 1 185 ? 22.446 0.657 5.596 1.00 97.12 185 ARG A CA 1
ATOM 1507 C C . ARG A 1 185 ? 23.190 0.190 6.860 1.00 97.12 185 ARG A C 1
ATOM 1509 O O . ARG A 1 185 ? 23.725 -0.916 6.901 1.00 97.12 185 ARG A O 1
ATOM 1516 N N . ALA A 1 186 ? 23.250 1.028 7.899 1.00 97.62 186 ALA A N 1
ATOM 1517 C CA . ALA A 1 186 ? 23.887 0.682 9.168 1.00 97.62 186 ALA A CA 1
ATOM 1518 C C . ALA A 1 186 ? 23.246 -0.546 9.843 1.00 97.62 186 ALA A C 1
ATOM 1520 O O . ALA A 1 186 ? 22.050 -0.809 9.693 1.00 97.62 186 ALA A O 1
ATOM 1521 N N . TYR A 1 187 ? 24.040 -1.275 10.630 1.00 97.50 187 TYR A N 1
ATOM 1522 C CA . TYR A 1 187 ? 23.578 -2.431 11.399 1.00 97.50 187 TYR A CA 1
ATOM 1523 C C . TYR A 1 187 ? 22.519 -2.030 12.437 1.00 97.50 187 TYR A C 1
ATOM 1525 O O . TYR A 1 187 ? 22.739 -1.124 13.236 1.00 97.50 187 TYR A O 1
ATOM 1533 N N . PHE A 1 188 ? 21.378 -2.723 12.435 1.00 97.81 188 PHE A N 1
ATOM 1534 C CA . PHE A 1 188 ? 20.232 -2.414 13.302 1.00 97.81 188 PHE A CA 1
ATOM 1535 C C . PHE A 1 188 ? 20.096 -3.331 14.521 1.00 97.81 188 PHE A C 1
ATOM 1537 O O . PHE A 1 188 ? 19.248 -3.094 15.377 1.00 97.81 188 PHE A O 1
ATOM 1544 N N . GLY A 1 189 ? 20.911 -4.387 14.616 1.00 97.50 189 GLY A N 1
ATOM 1545 C CA . GLY A 1 189 ? 20.741 -5.438 15.626 1.00 97.50 189 GLY A CA 1
ATOM 1546 C C . GLY A 1 189 ? 20.714 -4.923 17.068 1.00 97.50 189 GLY A C 1
ATOM 1547 O O . GLY A 1 189 ? 19.960 -5.442 17.891 1.00 97.50 189 GLY A O 1
ATOM 1548 N N . ASP A 1 190 ? 21.444 -3.845 17.356 1.00 97.06 190 ASP A N 1
ATOM 1549 C CA . ASP A 1 190 ? 21.498 -3.225 18.686 1.00 97.06 190 ASP A CA 1
ATOM 1550 C C . ASP A 1 190 ? 20.144 -2.655 19.138 1.00 97.06 190 ASP A C 1
ATOM 1552 O O . ASP A 1 190 ? 19.898 -2.525 20.335 1.00 97.06 190 ASP A O 1
ATOM 1556 N N . HIS A 1 191 ? 19.230 -2.374 18.203 1.00 98.12 191 HIS A N 1
ATOM 1557 C CA . HIS A 1 191 ? 17.874 -1.895 18.481 1.00 98.12 191 HIS A CA 1
ATOM 1558 C C . HIS A 1 191 ? 16.853 -3.023 18.678 1.00 98.12 191 HIS A C 1
ATOM 1560 O O . HIS A 1 191 ? 15.738 -2.767 19.137 1.00 98.12 191 HIS A O 1
ATOM 1566 N N . ILE A 1 192 ? 17.212 -4.271 18.369 1.00 96.88 192 ILE A N 1
ATOM 1567 C CA . ILE A 1 192 ? 16.334 -5.445 18.517 1.00 96.88 192 ILE A CA 1
ATOM 1568 C C . ILE A 1 192 ? 16.882 -6.485 19.502 1.00 96.88 192 ILE A C 1
ATOM 1570 O O . ILE A 1 192 ? 16.250 -7.515 19.731 1.00 96.88 192 ILE A O 1
ATOM 1574 N N . ALA A 1 193 ? 18.023 -6.210 20.134 1.00 97.81 193 ALA A N 1
ATOM 1575 C CA . ALA A 1 193 ? 18.546 -7.025 21.220 1.00 97.81 193 ALA A CA 1
ATOM 1576 C C . ALA A 1 193 ? 17.591 -7.018 22.429 1.00 97.81 193 ALA A C 1
ATOM 1578 O O . ALA A 1 193 ? 17.136 -5.960 22.878 1.00 97.81 193 ALA A O 1
ATOM 1579 N N . GLY A 1 194 ? 17.303 -8.197 22.984 1.00 97.19 194 GLY A N 1
ATOM 1580 C CA . GLY A 1 194 ? 16.425 -8.352 24.144 1.00 97.19 194 GLY A CA 1
ATOM 1581 C C . GLY A 1 194 ? 15.535 -9.588 24.065 1.00 97.19 194 GLY A C 1
ATOM 1582 O O . GLY A 1 194 ? 15.890 -10.590 23.447 1.00 97.19 194 GLY A O 1
ATOM 1583 N N . SER A 1 195 ? 14.378 -9.539 24.721 1.00 97.62 195 SER A N 1
ATOM 1584 C CA . SER A 1 195 ? 13.395 -10.629 24.713 1.00 97.62 195 SER A CA 1
ATOM 1585 C C . SER A 1 195 ? 11.978 -10.082 24.597 1.00 97.62 195 SER A C 1
ATOM 1587 O O . SER A 1 195 ? 11.681 -9.010 25.120 1.00 97.62 195 SER A O 1
ATOM 1589 N N . VAL A 1 196 ? 11.108 -10.828 23.916 1.00 97.25 196 VAL A N 1
ATOM 1590 C CA . VAL A 1 196 ? 9.684 -10.520 23.729 1.00 97.25 196 VAL A CA 1
ATOM 1591 C C . VAL A 1 196 ? 8.898 -11.818 23.889 1.00 97.25 196 VAL A C 1
ATOM 1593 O O . VAL A 1 196 ? 9.252 -12.823 23.276 1.00 97.25 196 VAL A O 1
ATOM 1596 N N . THR A 1 197 ? 7.822 -11.811 24.679 1.00 97.81 197 THR A N 1
ATOM 1597 C CA . THR A 1 197 ? 6.906 -12.961 24.768 1.00 97.81 197 THR A CA 1
ATOM 1598 C C . THR A 1 197 ? 5.740 -12.753 23.804 1.00 97.81 197 THR A C 1
ATOM 1600 O O . THR A 1 197 ? 4.750 -12.113 24.150 1.00 97.81 197 THR A O 1
ATOM 1603 N N . ALA A 1 198 ? 5.852 -13.255 22.574 1.00 96.00 198 ALA A N 1
ATOM 1604 C CA . ALA A 1 198 ? 4.751 -13.202 21.612 1.00 96.00 198 ALA A CA 1
ATOM 1605 C C . ALA A 1 198 ? 3.590 -14.096 22.075 1.00 96.00 198 ALA A C 1
ATOM 1607 O O . ALA A 1 198 ? 3.804 -15.248 22.450 1.00 96.00 198 ALA A O 1
ATOM 1608 N N . THR A 1 199 ? 2.367 -13.568 22.054 1.00 95.56 199 THR A N 1
ATOM 1609 C CA . THR A 1 199 ? 1.163 -14.301 22.483 1.00 95.56 199 THR A CA 1
ATOM 1610 C C . THR A 1 199 ? 0.214 -14.613 21.333 1.00 95.56 199 THR A C 1
ATOM 1612 O O . THR A 1 199 ? -0.590 -15.531 21.451 1.00 95.56 199 THR A O 1
ATOM 1615 N N . ASP A 1 200 ? 0.301 -13.857 20.237 1.00 95.19 200 ASP A N 1
ATOM 1616 C CA . ASP A 1 200 ? -0.519 -13.993 19.031 1.00 95.19 200 ASP A CA 1
ATOM 1617 C C . ASP A 1 200 ? 0.099 -13.143 17.900 1.00 95.19 200 ASP A C 1
ATOM 1619 O O . ASP A 1 200 ? 1.089 -12.432 18.108 1.00 95.19 200 ASP A O 1
ATOM 1623 N N . PHE A 1 201 ? -0.496 -13.156 16.707 1.00 94.31 201 PHE A N 1
ATOM 1624 C CA . PHE A 1 201 ? -0.110 -12.269 15.613 1.00 94.31 201 PHE A CA 1
ATOM 1625 C C . PHE A 1 201 ? -0.162 -10.801 16.048 1.00 94.31 201 PHE A C 1
ATOM 1627 O O . PHE A 1 201 ? -1.205 -10.291 16.452 1.00 94.31 201 PHE A O 1
ATOM 1634 N N . GLY A 1 202 ? 0.979 -10.113 15.966 1.00 92.88 202 GLY A N 1
ATOM 1635 C CA . GLY A 1 202 ? 1.088 -8.702 16.334 1.00 92.88 202 GLY A CA 1
ATOM 1636 C C . GLY A 1 202 ? 0.849 -8.403 17.820 1.00 92.88 202 GLY A C 1
ATOM 1637 O O . GLY A 1 202 ? 0.794 -7.228 18.168 1.00 92.88 202 GLY A O 1
ATOM 1638 N N . LYS A 1 203 ? 0.732 -9.413 18.696 1.00 94.25 203 LYS A N 1
ATOM 1639 C CA . LYS A 1 203 ? 0.531 -9.237 20.142 1.00 94.25 203 LYS A CA 1
ATOM 1640 C C . LYS A 1 203 ? 1.682 -9.846 20.927 1.00 94.25 203 LYS A C 1
ATOM 1642 O O . LYS A 1 203 ? 2.178 -10.929 20.617 1.00 94.25 203 LYS A O 1
ATOM 1647 N N . TYR A 1 204 ? 2.081 -9.157 21.985 1.00 95.00 204 TYR A N 1
ATOM 1648 C CA . TYR A 1 204 ? 3.090 -9.655 22.904 1.00 95.00 204 TYR A CA 1
ATOM 1649 C C . TYR A 1 204 ? 2.836 -9.161 24.322 1.00 95.00 204 TYR A C 1
ATOM 1651 O O . TYR A 1 204 ? 2.187 -8.142 24.556 1.00 95.00 204 TYR A O 1
ATOM 1659 N N . THR A 1 205 ? 3.416 -9.882 25.268 1.00 94.50 205 THR A N 1
ATOM 1660 C CA . THR A 1 205 ? 3.622 -9.453 26.646 1.00 94.50 205 THR A CA 1
ATOM 1661 C C . THR A 1 205 ? 5.123 -9.385 26.915 1.00 94.50 205 THR A C 1
ATOM 1663 O O . THR A 1 205 ? 5.921 -9.943 26.163 1.00 94.50 205 THR A O 1
ATOM 1666 N N . ASN A 1 206 ? 5.517 -8.672 27.972 1.00 93.56 206 ASN A N 1
ATOM 1667 C CA . ASN A 1 206 ? 6.882 -8.681 28.509 1.00 93.56 206 ASN A CA 1
ATOM 1668 C C . ASN A 1 206 ? 7.985 -8.496 27.445 1.00 93.56 206 ASN A C 1
ATOM 1670 O O . ASN A 1 206 ? 8.600 -9.465 26.997 1.00 93.56 206 ASN A O 1
ATOM 1674 N N . ALA A 1 207 ? 8.251 -7.245 27.064 1.00 96.75 207 ALA A N 1
ATOM 1675 C CA . ALA A 1 207 ? 9.433 -6.894 26.280 1.00 96.75 207 ALA A CA 1
ATOM 1676 C C . ALA A 1 207 ? 10.535 -6.347 27.202 1.00 96.75 207 ALA A C 1
ATOM 1678 O O . ALA A 1 207 ? 10.254 -5.522 28.073 1.00 96.75 207 ALA A O 1
ATOM 1679 N N . SER A 1 208 ? 11.781 -6.774 27.003 1.00 97.94 208 SER A N 1
ATOM 1680 C CA . SER A 1 208 ? 12.955 -6.290 27.745 1.00 97.94 208 SER A CA 1
ATOM 1681 C C . SER A 1 208 ? 14.133 -6.007 26.811 1.00 97.94 208 SER A C 1
ATOM 1683 O O . SER A 1 208 ? 14.180 -6.513 25.694 1.00 97.94 208 SER A O 1
ATOM 1685 N N . GLY A 1 209 ? 15.096 -5.199 27.262 1.00 98.00 209 GLY A N 1
ATOM 1686 C CA . GLY A 1 209 ? 16.246 -4.794 26.447 1.00 98.00 209 GLY A CA 1
ATOM 1687 C C . GLY A 1 209 ? 15.913 -3.690 25.438 1.00 98.00 209 GLY A C 1
ATOM 1688 O O . GLY A 1 209 ? 14.938 -2.955 25.598 1.00 98.00 209 GLY A O 1
ATOM 1689 N N . ALA A 1 210 ? 16.732 -3.561 24.395 1.00 98.31 210 ALA A N 1
ATOM 1690 C CA . ALA A 1 210 ? 16.582 -2.524 23.376 1.00 98.31 210 ALA A CA 1
ATOM 1691 C C . ALA A 1 210 ? 15.309 -2.699 22.536 1.00 98.31 210 ALA A C 1
ATOM 1693 O O . ALA A 1 210 ? 14.643 -1.712 22.223 1.00 98.31 210 ALA A O 1
ATOM 1694 N N . VAL A 1 211 ? 14.905 -3.946 22.263 1.00 98.19 211 VAL A N 1
ATOM 1695 C CA . VAL A 1 211 ? 13.663 -4.238 21.528 1.00 98.19 211 VAL A CA 1
ATOM 1696 C C . VAL A 1 211 ? 12.421 -3.676 22.228 1.00 98.19 211 VAL A C 1
ATOM 1698 O O . VAL A 1 211 ? 11.486 -3.241 21.559 1.00 98.19 211 VAL A O 1
ATOM 1701 N N . ALA A 1 212 ? 12.415 -3.596 23.564 1.00 98.00 212 ALA A N 1
ATOM 1702 C CA . ALA A 1 212 ? 11.321 -2.970 24.306 1.00 98.00 212 ALA A CA 1
ATOM 1703 C C . ALA A 1 212 ? 11.197 -1.470 23.993 1.00 98.00 212 ALA A C 1
ATOM 1705 O O . ALA A 1 212 ? 10.085 -0.966 23.839 1.00 98.00 212 ALA A O 1
ATOM 1706 N N . ASN A 1 213 ? 12.328 -0.772 23.843 1.00 97.88 213 ASN A N 1
ATOM 1707 C CA . ASN A 1 213 ? 12.357 0.641 23.467 1.00 97.88 213 ASN A CA 1
ATOM 1708 C C . ASN A 1 213 ? 11.891 0.833 22.018 1.00 97.88 213 ASN A C 1
ATOM 1710 O O . ASN A 1 213 ? 11.042 1.684 21.760 1.00 97.88 213 ASN A O 1
ATOM 1714 N N . THR A 1 214 ? 12.382 -0.003 21.098 1.00 98.06 214 THR A N 1
ATOM 1715 C CA . THR A 1 214 ? 11.985 -0.010 19.681 1.00 98.06 214 THR A CA 1
ATOM 1716 C C . THR A 1 214 ? 10.483 -0.218 19.519 1.00 98.06 214 THR A C 1
ATOM 1718 O O . THR A 1 214 ? 9.806 0.603 18.903 1.00 98.06 214 THR A O 1
ATOM 1721 N N . LEU A 1 215 ? 9.920 -1.248 20.158 1.00 96.88 215 LEU A N 1
ATOM 1722 C CA . LEU A 1 215 ? 8.483 -1.538 20.112 1.00 96.88 215 LEU A CA 1
ATOM 1723 C C . LEU A 1 215 ? 7.618 -0.450 20.770 1.00 96.88 215 LEU A C 1
ATOM 1725 O O . LEU A 1 215 ? 6.413 -0.383 20.517 1.00 96.88 215 LEU A O 1
ATOM 1729 N N . ASN A 1 216 ? 8.205 0.401 21.617 1.00 95.94 216 ASN A N 1
ATOM 1730 C CA . ASN A 1 216 ? 7.495 1.500 22.262 1.00 95.94 216 ASN A CA 1
ATOM 1731 C C . ASN A 1 216 ? 7.435 2.777 21.400 1.00 95.94 216 ASN A C 1
ATOM 1733 O O . ASN A 1 216 ? 6.675 3.693 21.734 1.00 95.94 216 ASN A O 1
ATOM 1737 N N . HIS A 1 217 ? 8.197 2.840 20.303 1.00 97.38 217 HIS A N 1
ATOM 1738 C CA . HIS A 1 217 ? 8.258 4.007 19.428 1.00 97.38 217 HIS A CA 1
ATOM 1739 C C . HIS A 1 217 ? 6.913 4.262 18.714 1.00 97.38 217 HIS A C 1
ATOM 1741 O O . HIS A 1 217 ? 6.204 3.303 18.381 1.00 97.38 217 HIS A O 1
ATOM 1747 N N . PRO A 1 218 ? 6.523 5.530 18.460 1.00 97.44 218 PRO A N 1
ATOM 1748 C CA . PRO A 1 218 ? 5.227 5.842 17.857 1.00 97.44 218 PRO A CA 1
ATOM 1749 C C . PRO A 1 218 ? 4.951 5.124 16.531 1.00 97.44 218 PRO A C 1
ATOM 1751 O O . PRO A 1 218 ? 3.860 4.578 16.362 1.00 97.44 218 PRO A O 1
ATOM 1754 N N . LEU A 1 219 ? 5.929 5.071 15.615 1.00 97.94 219 LEU A N 1
ATOM 1755 C CA . LEU A 1 219 ? 5.765 4.363 14.340 1.00 97.94 219 LEU A CA 1
ATOM 1756 C C . LEU A 1 219 ? 5.715 2.841 14.511 1.00 97.94 219 LEU A C 1
ATOM 1758 O O . LEU A 1 219 ? 4.903 2.205 13.848 1.00 97.94 219 LEU A O 1
ATOM 1762 N N . ALA A 1 220 ? 6.483 2.251 15.433 1.00 97.62 220 ALA A N 1
ATOM 1763 C CA . ALA A 1 220 ? 6.398 0.819 15.730 1.00 97.62 220 ALA A CA 1
ATOM 1764 C C . ALA A 1 220 ? 4.982 0.402 16.162 1.00 97.62 220 ALA A C 1
ATOM 1766 O O . ALA A 1 220 ? 4.422 -0.567 15.644 1.00 97.62 220 ALA A O 1
ATOM 1767 N N . LYS A 1 221 ? 4.366 1.176 17.065 1.00 97.38 221 LYS A N 1
ATOM 1768 C CA . LYS A 1 221 ? 2.969 0.967 17.480 1.00 97.38 221 LYS A CA 1
ATOM 1769 C C . LYS A 1 221 ? 2.003 1.173 16.320 1.00 97.38 221 LYS A C 1
ATOM 1771 O O . LYS A 1 221 ? 1.111 0.359 16.127 1.00 97.38 221 LYS A O 1
ATOM 1776 N N . HIS A 1 222 ? 2.203 2.226 15.528 1.00 98.38 222 HIS A N 1
ATOM 1777 C CA . HIS A 1 222 ? 1.364 2.532 14.369 1.00 98.38 222 HIS A CA 1
ATOM 1778 C C . HIS A 1 222 ? 1.358 1.398 13.335 1.00 98.38 222 HIS A C 1
ATOM 1780 O O . HIS A 1 222 ? 0.292 0.923 12.950 1.00 98.38 222 HIS A O 1
ATOM 1786 N N . ILE A 1 223 ? 2.539 0.902 12.954 1.00 98.19 223 ILE A N 1
ATOM 1787 C CA . ILE A 1 223 ? 2.717 -0.241 12.046 1.00 98.19 223 ILE A CA 1
ATOM 1788 C C . ILE A 1 223 ? 2.022 -1.481 12.608 1.00 98.19 223 ILE A C 1
ATOM 1790 O O . ILE A 1 223 ? 1.275 -2.144 11.892 1.00 98.19 223 ILE A O 1
ATOM 1794 N N . ARG A 1 224 ? 2.229 -1.784 13.896 1.00 97.56 224 ARG A N 1
ATOM 1795 C CA . ARG A 1 224 ? 1.591 -2.929 14.558 1.00 97.56 224 ARG A CA 1
ATOM 1796 C C . ARG A 1 224 ? 0.068 -2.830 14.509 1.00 97.56 224 ARG A C 1
ATOM 1798 O O . ARG A 1 224 ? -0.583 -3.782 14.087 1.00 97.56 224 ARG A O 1
ATOM 1805 N N . THR A 1 225 ? -0.492 -1.678 14.869 1.00 98.19 225 THR A N 1
ATOM 1806 C CA . THR A 1 225 ? -1.937 -1.422 14.836 1.00 98.19 225 THR A CA 1
ATOM 1807 C C . THR A 1 225 ? -2.508 -1.571 13.429 1.00 98.19 225 THR A C 1
ATOM 1809 O O . THR A 1 225 ? -3.514 -2.255 13.244 1.00 98.19 225 THR A O 1
ATOM 1812 N N . LEU A 1 226 ? -1.855 -0.989 12.423 1.00 98.69 226 LEU A N 1
ATOM 1813 C CA . LEU A 1 226 ? -2.253 -1.127 11.023 1.00 98.69 226 LEU A CA 1
ATOM 1814 C C . LEU A 1 226 ? -2.200 -2.581 10.541 1.00 98.69 226 LEU A C 1
ATOM 1816 O O . LEU A 1 226 ? -3.104 -3.031 9.838 1.00 98.69 226 LEU A O 1
ATOM 1820 N N . ASN A 1 227 ? -1.172 -3.329 10.943 1.00 98.00 227 ASN A N 1
ATOM 1821 C CA . ASN A 1 227 ? -1.016 -4.732 10.578 1.00 98.00 227 ASN A CA 1
ATOM 1822 C C . ASN A 1 227 ? -2.090 -5.618 11.229 1.00 98.00 227 ASN A C 1
ATOM 1824 O O . ASN A 1 227 ? -2.644 -6.491 10.567 1.00 98.00 227 ASN A O 1
ATOM 1828 N N . LEU A 1 228 ? -2.445 -5.354 12.491 1.00 98.38 228 LEU A N 1
ATOM 1829 C CA . LEU A 1 228 ? -3.561 -6.015 13.175 1.00 98.38 228 LEU A CA 1
ATOM 1830 C C . LEU A 1 228 ? -4.893 -5.756 12.452 1.00 98.38 228 LEU A C 1
ATOM 1832 O O . LEU A 1 228 ? -5.628 -6.701 12.170 1.00 98.38 228 LEU A O 1
ATOM 1836 N N . ILE A 1 229 ? -5.179 -4.498 12.088 1.00 98.69 229 ILE A N 1
ATOM 1837 C CA . ILE A 1 229 ? -6.385 -4.136 11.321 1.00 98.69 229 ILE A CA 1
ATOM 1838 C C . ILE A 1 229 ? -6.400 -4.863 9.971 1.00 98.69 229 ILE A C 1
ATOM 1840 O O . ILE A 1 229 ? -7.400 -5.484 9.613 1.00 98.69 229 ILE A O 1
ATOM 1844 N N . ARG A 1 230 ? -5.288 -4.822 9.225 1.00 98.69 230 ARG A N 1
ATOM 1845 C CA . ARG A 1 230 ? -5.170 -5.501 7.930 1.00 98.69 230 ARG A CA 1
ATOM 1846 C C . ARG A 1 230 ? -5.399 -7.006 8.069 1.00 98.69 230 ARG A C 1
ATOM 1848 O O . ARG A 1 230 ? -6.147 -7.579 7.283 1.00 98.69 230 ARG A O 1
ATOM 1855 N N . HIS A 1 231 ? -4.806 -7.638 9.079 1.00 98.00 231 HIS A N 1
ATOM 1856 C CA . HIS A 1 231 ? -4.958 -9.069 9.337 1.00 98.00 231 HIS A CA 1
ATOM 1857 C C . HIS A 1 231 ? -6.400 -9.465 9.687 1.00 98.00 231 HIS A C 1
ATOM 1859 O O . HIS A 1 231 ? -6.880 -10.503 9.237 1.00 98.00 231 HIS A O 1
ATOM 1865 N N . ALA A 1 232 ? -7.123 -8.622 10.426 1.00 98.31 232 ALA A N 1
ATOM 1866 C CA . ALA A 1 232 ? -8.501 -8.898 10.825 1.00 98.31 232 ALA A CA 1
ATOM 1867 C C . ALA A 1 232 ? -9.543 -8.682 9.710 1.00 98.31 232 ALA A C 1
ATOM 1869 O O . ALA A 1 232 ? -10.677 -9.139 9.840 1.00 98.31 232 ALA A O 1
ATOM 1870 N N . VAL A 1 233 ? -9.192 -7.985 8.621 1.00 98.81 233 VAL A N 1
ATOM 1871 C CA . VAL A 1 233 ? -10.132 -7.627 7.547 1.00 98.81 233 VAL A CA 1
ATOM 1872 C C . VAL A 1 233 ? -9.671 -8.225 6.209 1.00 98.81 233 VAL A C 1
ATOM 1874 O O . VAL A 1 233 ? -8.810 -7.640 5.543 1.00 98.81 233 VAL A O 1
ATOM 1877 N N . PRO A 1 234 ? -10.247 -9.360 5.754 1.00 98.56 234 PRO A N 1
ATOM 1878 C CA . PRO A 1 234 ? -9.843 -10.023 4.507 1.00 98.56 234 PRO A CA 1
ATOM 1879 C C . PRO A 1 234 ? -9.845 -9.110 3.271 1.00 98.56 234 PRO A C 1
ATOM 1881 O O . PRO A 1 234 ? -8.953 -9.208 2.426 1.00 98.56 234 PRO A O 1
ATOM 1884 N N . ALA A 1 235 ? -10.790 -8.165 3.191 1.00 98.81 235 ALA A N 1
ATOM 1885 C CA . ALA A 1 235 ? -10.846 -7.175 2.115 1.00 98.81 235 ALA A CA 1
ATOM 1886 C C . ALA A 1 235 ? -9.581 -6.309 2.012 1.00 98.81 235 ALA A C 1
ATOM 1888 O O . ALA A 1 235 ? -9.196 -5.928 0.909 1.00 98.81 235 ALA A O 1
ATOM 1889 N N . LEU A 1 236 ? -8.913 -6.008 3.131 1.00 98.81 236 LEU A N 1
ATOM 1890 C CA . LEU A 1 236 ? -7.671 -5.235 3.107 1.00 98.81 236 LEU A CA 1
ATOM 1891 C C . LEU A 1 236 ? -6.509 -6.071 2.561 1.00 98.81 236 LEU A C 1
ATOM 1893 O O . LEU A 1 236 ? -5.673 -5.535 1.837 1.00 98.81 236 LEU A O 1
ATOM 1897 N N . GLN A 1 237 ? -6.496 -7.378 2.844 1.00 98.00 237 GLN A N 1
ATOM 1898 C CA . GLN A 1 237 ? -5.437 -8.306 2.433 1.00 98.00 237 GLN A CA 1
ATOM 1899 C C . GLN A 1 237 ? -5.496 -8.679 0.952 1.00 98.00 237 GLN A C 1
ATOM 1901 O O . GLN A 1 237 ? -4.455 -8.712 0.306 1.00 98.00 237 GLN A O 1
ATOM 1906 N N . LYS A 1 238 ? -6.695 -8.988 0.442 1.00 96.12 238 LYS A N 1
ATOM 1907 C CA . LYS A 1 238 ? -6.892 -9.629 -0.875 1.00 96.12 238 LYS A CA 1
ATOM 1908 C C . LYS A 1 238 ? -7.882 -8.901 -1.784 1.00 96.12 238 LYS A C 1
ATOM 1910 O O . LYS A 1 238 ? -8.124 -9.330 -2.907 1.00 96.12 238 LYS A O 1
ATOM 1915 N N . GLY A 1 239 ? -8.536 -7.858 -1.280 1.00 97.94 239 GLY A N 1
ATOM 1916 C CA . GLY A 1 239 ? -9.694 -7.289 -1.950 1.00 97.94 239 GLY A CA 1
ATOM 1917 C C . GLY A 1 239 ? -9.360 -6.372 -3.118 1.00 97.94 239 GLY A C 1
ATOM 1918 O O . GLY A 1 239 ? -8.395 -5.605 -3.067 1.00 97.94 239 GLY A O 1
ATOM 1919 N N . GLN A 1 240 ? -10.254 -6.380 -4.103 1.00 98.75 240 GLN A N 1
ATOM 1920 C CA . GLN A 1 240 ? -10.410 -5.308 -5.087 1.00 98.75 240 GLN A CA 1
ATOM 1921 C C . GLN A 1 240 ? -10.802 -4.002 -4.388 1.00 98.75 240 GLN A C 1
ATOM 1923 O O . GLN A 1 240 ? -11.265 -4.015 -3.239 1.00 98.75 240 GLN A O 1
ATOM 1928 N N . TYR A 1 241 ? -10.638 -2.871 -5.072 1.00 98.69 241 TYR A N 1
ATOM 1929 C CA . TYR A 1 241 ? -11.060 -1.569 -4.570 1.00 98.69 241 TYR A CA 1
ATOM 1930 C C . TYR A 1 241 ? -11.947 -0.796 -5.550 1.00 98.69 241 TYR A C 1
ATOM 1932 O O . TYR A 1 241 ? -12.021 -1.107 -6.732 1.00 98.69 241 TYR A O 1
ATOM 1940 N N . SER A 1 242 ? -12.643 0.221 -5.048 1.00 98.50 242 SER A N 1
ATOM 1941 C CA . SER A 1 242 ? -13.315 1.232 -5.873 1.00 98.50 242 SER A CA 1
ATOM 1942 C C . SER A 1 242 ? -13.298 2.579 -5.161 1.00 98.50 242 SER A C 1
ATOM 1944 O O . SER A 1 242 ? -13.403 2.644 -3.930 1.00 98.50 242 SER A O 1
ATOM 1946 N N . THR A 1 243 ? -13.191 3.653 -5.940 1.00 98.19 243 THR A N 1
ATOM 1947 C CA . THR A 1 243 ? -13.331 5.038 -5.465 1.00 98.19 243 THR A CA 1
ATOM 1948 C C . THR A 1 243 ? -14.653 5.679 -5.889 1.00 98.19 243 THR A C 1
ATOM 1950 O O . THR A 1 243 ? -14.875 6.860 -5.637 1.00 98.19 243 THR A O 1
ATOM 1953 N N . ASP A 1 244 ? -15.547 4.910 -6.512 1.00 98.06 244 ASP A N 1
ATOM 1954 C CA . ASP A 1 244 ? -16.821 5.411 -7.029 1.00 98.06 244 ASP A CA 1
ATOM 1955 C C . ASP A 1 244 ? -17.817 5.715 -5.917 1.00 98.06 244 ASP A C 1
ATOM 1957 O O . ASP A 1 244 ? -17.966 4.939 -4.968 1.00 98.06 244 ASP A O 1
ATOM 1961 N N . ASN A 1 245 ? -18.597 6.780 -6.106 1.00 98.38 245 ASN A N 1
ATOM 1962 C CA . ASN A 1 245 ? -19.658 7.204 -5.189 1.00 98.38 245 ASN A CA 1
ATOM 1963 C C . ASN A 1 245 ? -19.146 7.540 -3.776 1.00 98.38 245 ASN A C 1
ATOM 1965 O O . ASN A 1 245 ? -19.836 7.309 -2.782 1.00 98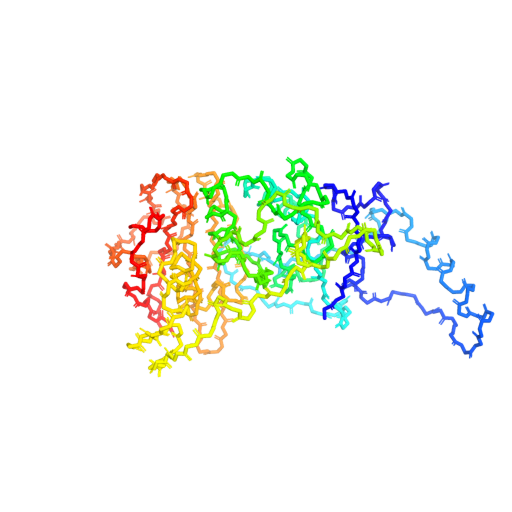.38 245 ASN A O 1
ATOM 1969 N N . ILE A 1 246 ? -17.939 8.103 -3.687 1.00 98.62 246 ILE A N 1
ATOM 1970 C CA . ILE A 1 246 ? -17.320 8.539 -2.433 1.00 98.62 246 ILE A CA 1
ATOM 1971 C C . ILE A 1 246 ? -17.020 10.035 -2.510 1.00 98.62 246 ILE A C 1
ATOM 1973 O O . ILE A 1 246 ? -16.435 10.511 -3.477 1.00 98.62 246 ILE A O 1
ATOM 1977 N N . SER A 1 247 ? -17.388 10.772 -1.465 1.00 98.25 247 SER A N 1
ATOM 1978 C CA . SER A 1 247 ? -16.914 12.138 -1.234 1.00 98.25 247 SER A CA 1
ATOM 1979 C C . SER A 1 247 ? -15.863 12.106 -0.131 1.00 98.25 247 SER A C 1
ATOM 1981 O O . SER A 1 247 ? -16.220 11.931 1.031 1.00 98.25 247 SER A O 1
ATOM 1983 N N . GLY A 1 248 ? -14.587 12.262 -0.475 1.00 96.81 248 GLY A N 1
ATOM 1984 C CA . GLY A 1 248 ? -13.456 12.238 0.458 1.00 96.81 248 GLY A CA 1
ATOM 1985 C C . GLY A 1 248 ? -12.120 12.339 -0.284 1.00 96.81 248 GLY A C 1
ATOM 1986 O O . GLY A 1 248 ? -12.084 12.189 -1.502 1.00 96.81 248 GLY A O 1
ATOM 1987 N N . GLY A 1 249 ? -11.032 12.618 0.442 1.00 95.81 249 GLY A N 1
ATOM 1988 C CA . GLY A 1 249 ? -9.687 12.743 -0.139 1.00 95.81 249 GLY A CA 1
ATOM 1989 C C . GLY A 1 249 ? -9.058 11.382 -0.450 1.00 95.81 249 GLY A C 1
ATOM 1990 O O . GLY A 1 249 ? -9.074 10.921 -1.588 1.00 95.81 249 GLY A O 1
ATOM 1991 N N . MET A 1 250 ? -8.518 10.720 0.576 1.00 98.44 250 MET A N 1
ATOM 1992 C CA . MET A 1 250 ? -8.035 9.337 0.492 1.00 98.44 250 MET A CA 1
ATOM 1993 C C . MET A 1 250 ? -9.081 8.396 1.077 1.00 98.44 250 MET A C 1
ATOM 1995 O O . MET A 1 250 ? -8.985 7.978 2.231 1.00 98.44 250 MET A O 1
ATOM 1999 N N . ALA A 1 251 ? -10.103 8.104 0.279 1.00 98.81 251 ALA A N 1
ATOM 2000 C CA . ALA A 1 251 ? -11.196 7.234 0.674 1.00 98.81 251 ALA A CA 1
ATOM 2001 C C . ALA A 1 251 ? -11.549 6.251 -0.442 1.00 98.81 251 ALA A C 1
ATOM 2003 O O . ALA A 1 251 ? -11.565 6.603 -1.621 1.00 98.81 251 ALA A O 1
ATOM 2004 N N . TYR A 1 252 ? -11.805 5.005 -0.062 1.00 98.88 252 TYR A N 1
ATOM 2005 C CA . TYR A 1 252 ? -12.045 3.910 -0.995 1.00 98.88 252 TYR A CA 1
ATOM 2006 C C . TYR A 1 252 ? -12.812 2.774 -0.319 1.00 98.88 252 TYR A C 1
ATOM 2008 O O . TYR A 1 252 ? -12.825 2.619 0.903 1.00 98.88 252 TYR A O 1
ATOM 2016 N N . LYS A 1 253 ? -13.464 1.962 -1.142 1.00 98.88 253 LYS A N 1
ATOM 2017 C CA . LYS A 1 253 ? -14.130 0.722 -0.741 1.00 98.88 253 LYS A CA 1
ATOM 2018 C C . LYS A 1 253 ? -13.218 -0.450 -1.062 1.00 98.88 253 LYS A C 1
ATOM 2020 O O . LYS A 1 253 ? -12.558 -0.423 -2.096 1.00 98.88 253 LYS A O 1
ATOM 2025 N N . ARG A 1 254 ? -13.200 -1.477 -0.217 1.00 98.88 254 ARG A N 1
ATOM 2026 C CA . ARG A 1 254 ? -12.473 -2.736 -0.436 1.00 98.88 254 ARG A CA 1
ATOM 2027 C C . ARG A 1 254 ? -13.443 -3.898 -0.333 1.00 98.88 254 ARG A C 1
ATOM 2029 O O . ARG A 1 254 ? -14.216 -3.932 0.620 1.00 98.88 254 ARG A O 1
ATOM 2036 N N . ARG A 1 255 ? -13.393 -4.863 -1.253 1.00 98.88 255 ARG A N 1
ATOM 2037 C CA . ARG A 1 255 ? -14.153 -6.115 -1.109 1.00 98.88 255 ARG A CA 1
ATOM 2038 C C . ARG A 1 255 ? -13.336 -7.321 -1.513 1.00 98.88 255 ARG A C 1
ATOM 2040 O O . ARG A 1 255 ? -12.604 -7.260 -2.493 1.00 98.88 255 ARG A O 1
ATOM 2047 N N . PHE A 1 256 ? -13.512 -8.411 -0.784 1.00 98.69 256 PHE A N 1
ATOM 2048 C CA . PHE A 1 256 ? -13.042 -9.734 -1.159 1.00 98.69 256 PHE A CA 1
ATOM 2049 C C . PHE A 1 256 ? -14.156 -10.743 -0.895 1.00 98.69 256 PHE A C 1
ATOM 2051 O O . PHE A 1 256 ? -14.710 -10.759 0.208 1.00 98.69 256 PHE A O 1
ATOM 2058 N N . THR A 1 257 ? -14.464 -11.573 -1.893 1.00 98.50 257 THR A N 1
ATOM 2059 C CA . THR A 1 257 ? -15.436 -12.658 -1.747 1.00 98.50 257 THR A CA 1
ATOM 2060 C C . THR A 1 257 ? -14.871 -13.979 -2.249 1.00 98.50 257 THR A C 1
ATOM 2062 O O . THR A 1 257 ? -14.271 -14.021 -3.321 1.00 98.50 257 THR A O 1
ATOM 2065 N N . ASP A 1 258 ? -15.139 -15.059 -1.525 1.00 97.56 258 ASP A N 1
ATOM 2066 C CA . ASP A 1 258 ? -14.933 -16.438 -1.969 1.00 97.56 258 ASP A CA 1
ATOM 2067 C C . ASP A 1 258 ? -16.062 -17.337 -1.428 1.00 97.56 258 ASP A C 1
ATOM 2069 O O . ASP A 1 258 ? -17.098 -16.841 -0.987 1.00 97.56 258 ASP A O 1
ATOM 2073 N N . ALA A 1 259 ? -15.894 -18.661 -1.476 1.00 97.56 259 ALA A N 1
ATOM 2074 C CA . ALA A 1 259 ? -16.917 -19.610 -1.032 1.00 97.56 259 ALA A CA 1
ATOM 2075 C C . ALA A 1 259 ? -17.325 -19.451 0.447 1.00 97.56 259 ALA A C 1
ATOM 2077 O O . ALA A 1 259 ? -18.422 -19.861 0.821 1.00 97.56 259 ALA A O 1
ATOM 2078 N N . THR A 1 260 ? -16.455 -18.886 1.288 1.00 97.81 260 THR A N 1
ATOM 2079 C CA . THR A 1 260 ? -16.662 -18.774 2.742 1.00 97.81 260 THR A CA 1
ATOM 2080 C C . THR A 1 260 ? -16.505 -17.352 3.272 1.00 97.81 260 THR A C 1
ATOM 2082 O O . THR A 1 260 ? -16.682 -17.128 4.465 1.00 97.81 260 THR A O 1
ATOM 2085 N N . THR A 1 261 ? -16.176 -16.391 2.411 1.00 98.50 261 THR A N 1
ATOM 2086 C CA . THR A 1 261 ? -15.836 -15.020 2.794 1.00 98.50 261 THR A CA 1
ATOM 2087 C C . THR A 1 261 ? -16.662 -14.031 1.985 1.00 98.50 261 THR A C 1
ATOM 2089 O O . THR A 1 261 ? -16.723 -14.124 0.764 1.00 98.50 261 THR A O 1
ATOM 2092 N N . ASP A 1 262 ? -17.229 -13.030 2.652 1.00 98.62 262 ASP A N 1
ATOM 2093 C CA . ASP A 1 262 ? -17.723 -11.798 2.032 1.00 98.62 262 ASP A CA 1
ATOM 2094 C C . ASP A 1 262 ? -17.328 -10.619 2.922 1.00 98.62 262 ASP A C 1
ATOM 2096 O O . ASP A 1 262 ? -18.083 -10.177 3.791 1.00 98.62 262 ASP A O 1
ATOM 2100 N N . SER A 1 263 ? -16.095 -10.150 2.739 1.00 98.88 263 SER A N 1
ATOM 2101 C CA . SER A 1 263 ? -15.529 -9.036 3.491 1.00 98.88 263 SER A CA 1
ATOM 2102 C C . SER A 1 263 ? -15.642 -7.769 2.653 1.00 98.88 263 SER A C 1
ATOM 2104 O O . SER A 1 263 ? -15.042 -7.690 1.582 1.00 98.88 263 SER A O 1
ATOM 2106 N N . PHE A 1 264 ? -16.379 -6.772 3.144 1.00 98.94 264 PHE A N 1
ATOM 2107 C CA . PHE A 1 264 ? -16.520 -5.454 2.522 1.00 98.94 264 PHE A CA 1
ATOM 2108 C C . PHE A 1 264 ? -16.164 -4.362 3.533 1.00 98.94 264 PHE A C 1
ATOM 2110 O O . PHE A 1 264 ? -16.691 -4.362 4.642 1.00 98.94 264 PHE A O 1
ATOM 2117 N N . ALA A 1 265 ? -15.273 -3.440 3.173 1.00 98.94 265 ALA A N 1
ATOM 2118 C CA . ALA A 1 265 ? -14.781 -2.392 4.062 1.00 98.94 265 ALA A CA 1
ATOM 2119 C C . ALA A 1 265 ? -14.811 -1.010 3.398 1.00 98.94 265 ALA A C 1
ATOM 2121 O O . ALA A 1 265 ? -14.452 -0.857 2.230 1.00 98.94 265 ALA A O 1
ATOM 2122 N N . LEU A 1 266 ? -15.204 -0.001 4.172 1.00 98.94 266 LEU A N 1
ATOM 2123 C CA . LEU A 1 266 ? -15.150 1.415 3.821 1.00 98.94 266 LEU A CA 1
ATOM 2124 C C . LEU A 1 266 ? -13.956 2.032 4.545 1.00 98.94 266 LEU A C 1
ATOM 2126 O O . LEU A 1 266 ? -13.901 2.001 5.777 1.00 98.94 266 LEU A O 1
ATOM 2130 N N . VAL A 1 267 ? -13.001 2.569 3.793 1.00 98.94 267 VAL A N 1
ATOM 2131 C CA . VAL A 1 267 ? -11.741 3.078 4.336 1.00 98.94 267 VAL A CA 1
ATOM 2132 C C . VAL A 1 267 ? -11.609 4.560 4.038 1.00 98.94 267 VAL A C 1
ATOM 2134 O O . VAL A 1 267 ? -11.821 4.984 2.903 1.00 98.94 267 VAL A O 1
ATOM 2137 N N . THR A 1 268 ? -11.226 5.343 5.044 1.00 98.88 268 THR A N 1
ATOM 2138 C CA . THR A 1 268 ? -10.791 6.731 4.853 1.00 98.88 268 THR A CA 1
ATOM 2139 C C . THR A 1 268 ? -9.553 7.025 5.693 1.00 98.88 268 THR A C 1
ATOM 2141 O O . THR A 1 268 ? -9.473 6.599 6.847 1.00 98.88 268 THR A O 1
ATOM 2144 N N . VAL A 1 269 ? -8.582 7.725 5.104 1.00 98.75 269 VAL A N 1
ATOM 2145 C CA . VAL A 1 269 ? -7.269 8.035 5.691 1.00 98.75 269 VAL A CA 1
ATOM 2146 C C . VAL A 1 269 ? -7.113 9.549 5.829 1.00 98.75 269 VAL A C 1
ATOM 2148 O O . VAL A 1 269 ? -7.429 10.295 4.903 1.00 98.75 269 VAL A O 1
ATOM 2151 N N . SER A 1 270 ? -6.620 10.002 6.984 1.00 98.31 270 SER A N 1
ATOM 2152 C CA . SER A 1 270 ? -6.327 11.398 7.369 1.00 98.31 270 SER A CA 1
ATOM 2153 C C . SER A 1 270 ? -7.494 12.399 7.376 1.00 98.31 270 SER A C 1
ATOM 2155 O O . SER A 1 270 ? -7.423 13.420 8.063 1.00 98.31 270 SER A O 1
ATOM 2157 N N . GLY A 1 271 ? -8.578 12.122 6.655 1.00 98.12 271 GLY A N 1
ATOM 2158 C CA . GLY A 1 271 ? -9.768 12.960 6.555 1.00 98.12 271 GLY A CA 1
ATOM 2159 C C . GLY A 1 271 ? -11.046 12.131 6.506 1.00 98.12 271 GLY A C 1
ATOM 2160 O O . GLY A 1 271 ? -11.013 10.920 6.288 1.00 98.12 271 GLY A O 1
ATOM 2161 N N . GLY A 1 272 ? -12.180 12.781 6.761 1.00 98.31 272 GLY A N 1
ATOM 2162 C CA . GLY A 1 272 ? -13.499 12.157 6.684 1.00 98.31 272 GLY A CA 1
ATOM 2163 C C . GLY A 1 272 ? -13.929 11.838 5.251 1.00 98.31 272 GLY A C 1
ATOM 2164 O O . GLY A 1 272 ? -13.366 12.353 4.283 1.00 98.31 272 GLY A O 1
ATOM 2165 N N . ALA A 1 273 ? -14.961 11.007 5.128 1.00 98.75 273 ALA A N 1
ATOM 2166 C CA . ALA A 1 273 ? -15.550 10.655 3.844 1.00 98.75 273 ALA A CA 1
ATOM 2167 C C . ALA A 1 273 ? -17.038 10.319 3.973 1.00 98.75 273 ALA A C 1
ATOM 2169 O O . ALA A 1 273 ? -17.503 9.909 5.033 1.00 98.75 273 ALA A O 1
ATOM 2170 N N . THR A 1 274 ? -17.782 10.456 2.880 1.00 98.88 274 THR A N 1
ATOM 2171 C CA . THR A 1 274 ? -19.140 9.916 2.744 1.00 98.88 274 THR A CA 1
ATOM 2172 C C . THR A 1 274 ? -19.157 8.879 1.636 1.00 98.88 274 THR A C 1
ATOM 2174 O O . THR A 1 274 ? -18.806 9.190 0.499 1.00 98.88 274 THR A O 1
ATOM 2177 N N . PHE A 1 275 ? -19.566 7.660 1.975 1.00 98.88 275 PHE A N 1
ATOM 2178 C CA . PHE A 1 275 ? -19.701 6.534 1.058 1.00 98.88 275 PHE A CA 1
ATOM 2179 C C . PHE A 1 275 ? -21.168 6.388 0.675 1.00 98.88 275 PHE A C 1
ATOM 2181 O O . PHE A 1 275 ? -22.019 6.318 1.558 1.00 98.88 275 PHE A O 1
ATOM 2188 N N . ASN A 1 276 ? -21.461 6.327 -0.621 1.00 98.75 276 ASN A N 1
ATOM 2189 C CA . ASN A 1 276 ? -22.818 6.209 -1.144 1.00 98.75 276 ASN A CA 1
ATOM 2190 C C . ASN A 1 276 ? -22.988 4.942 -1.977 1.00 98.75 276 ASN A C 1
ATOM 2192 O O . ASN A 1 276 ? -22.017 4.312 -2.409 1.00 98.75 276 ASN A O 1
ATOM 2196 N N . SER A 1 277 ? -24.251 4.595 -2.215 1.00 98.25 277 SER A N 1
ATOM 2197 C CA . SER A 1 277 ? -24.655 3.395 -2.943 1.00 98.25 277 SER A CA 1
ATOM 2198 C C . SER A 1 277 ? -24.069 2.122 -2.329 1.00 98.25 277 SER A C 1
ATOM 2200 O O . SER A 1 277 ? -23.768 1.187 -3.061 1.00 98.25 277 SER A O 1
ATOM 2202 N N . ILE A 1 278 ? -23.860 2.088 -1.008 1.00 98.75 278 ILE A N 1
ATOM 2203 C CA . ILE A 1 278 ? -23.338 0.923 -0.275 1.00 98.75 278 ILE A CA 1
ATOM 2204 C C . ILE A 1 278 ? -24.481 -0.010 0.165 1.00 98.75 278 ILE A C 1
ATOM 2206 O O . ILE A 1 278 ? -25.619 0.446 0.283 1.00 98.75 278 ILE A O 1
ATOM 2210 N N . PRO A 1 279 ? -24.219 -1.308 0.414 1.00 98.50 279 PRO A N 1
ATOM 2211 C CA . PRO A 1 279 ? -25.215 -2.206 0.990 1.00 98.50 279 PRO A CA 1
ATOM 2212 C C . PRO A 1 279 ? -25.806 -1.673 2.301 1.00 98.50 279 PRO A C 1
ATOM 2214 O O . PRO A 1 279 ? -25.103 -1.124 3.145 1.00 98.50 279 PRO A O 1
ATOM 2217 N N . ASN A 1 280 ? -27.106 -1.877 2.494 1.00 98.75 280 ASN A N 1
ATOM 2218 C CA . ASN A 1 280 ? -27.730 -1.651 3.792 1.00 98.75 280 ASN A CA 1
ATOM 2219 C C . ASN A 1 280 ? -27.324 -2.751 4.783 1.00 98.75 280 ASN A C 1
ATOM 2221 O O . ASN A 1 280 ? -27.127 -3.912 4.414 1.00 98.75 280 ASN A O 1
ATOM 2225 N N . GLY A 1 281 ? -27.251 -2.384 6.059 1.00 98.62 281 GLY A N 1
ATOM 2226 C CA . GLY A 1 281 ? -26.952 -3.285 7.165 1.00 98.62 281 GLY A CA 1
ATOM 2227 C C . GLY A 1 281 ? -25.960 -2.690 8.155 1.00 98.62 281 GLY A C 1
ATOM 2228 O O . GLY A 1 281 ? -25.749 -1.477 8.204 1.00 98.62 281 GLY A O 1
ATOM 2229 N N . THR A 1 282 ? -25.385 -3.554 8.983 1.00 98.88 282 THR A N 1
ATOM 2230 C CA . THR A 1 282 ? -24.505 -3.145 10.076 1.00 98.88 282 THR A CA 1
ATOM 2231 C C . THR A 1 282 ? -23.061 -3.044 9.602 1.00 98.88 282 THR A C 1
ATOM 2233 O O . THR A 1 282 ? -22.521 -3.978 9.013 1.00 98.88 282 THR A O 1
ATOM 2236 N N . TYR A 1 283 ? -22.429 -1.919 9.908 1.00 98.88 283 TYR A N 1
ATOM 2237 C CA . TYR A 1 283 ? -21.012 -1.664 9.710 1.00 98.88 283 TYR A CA 1
ATOM 2238 C C . TYR A 1 283 ? -20.352 -1.419 11.059 1.00 98.88 283 TYR A C 1
ATOM 2240 O O . TYR A 1 283 ? -20.873 -0.638 11.856 1.00 98.88 283 TYR A O 1
ATOM 2248 N N . VAL A 1 284 ? -19.201 -2.041 11.301 1.00 98.88 284 VAL A N 1
ATOM 2249 C CA . VAL A 1 284 ? -18.433 -1.850 12.536 1.00 98.88 284 VAL A CA 1
ATOM 2250 C C . VAL A 1 284 ? -17.033 -1.367 12.194 1.00 98.88 284 VAL A C 1
ATOM 2252 O O . VAL A 1 284 ? -16.345 -1.973 11.374 1.00 98.88 284 VAL A O 1
ATOM 2255 N N . ASP A 1 285 ? -16.616 -0.260 12.797 1.00 98.75 285 ASP A N 1
ATOM 2256 C CA . ASP A 1 285 ? -15.278 0.291 12.612 1.00 98.75 285 ASP A CA 1
ATOM 2257 C C . ASP A 1 285 ? -14.225 -0.577 13.308 1.00 98.75 285 ASP A C 1
ATOM 2259 O O . ASP A 1 285 ? -14.219 -0.696 14.534 1.00 98.75 285 ASP A O 1
ATOM 2263 N N . ALA A 1 286 ? -13.288 -1.128 12.535 1.00 98.56 286 ALA A N 1
ATOM 2264 C CA . ALA A 1 286 ? -12.191 -1.940 13.053 1.00 98.56 286 ALA A CA 1
ATOM 2265 C C . ALA A 1 286 ? -11.219 -1.143 13.943 1.00 98.56 286 ALA A C 1
ATOM 2267 O O . ALA A 1 286 ? -10.438 -1.725 14.702 1.00 98.56 286 ALA A O 1
ATOM 2268 N N . VAL A 1 287 ? -11.267 0.192 13.869 1.00 98.25 287 VAL A N 1
ATOM 2269 C CA . VAL A 1 287 ? -10.442 1.074 14.695 1.00 98.25 287 VAL A CA 1
ATOM 2270 C C . VAL A 1 287 ? -11.093 1.343 16.043 1.00 98.25 287 VAL A C 1
ATOM 2272 O O . VAL A 1 287 ? -10.489 1.073 17.079 1.00 98.25 287 VAL A O 1
ATOM 2275 N N . THR A 1 288 ? -12.321 1.855 16.052 1.00 97.81 288 THR A N 1
ATOM 2276 C CA . THR A 1 288 ? -12.966 2.316 17.291 1.00 97.81 288 THR A CA 1
ATOM 2277 C C . THR A 1 288 ? -13.967 1.338 17.897 1.00 97.81 288 THR A C 1
ATOM 2279 O O . THR A 1 288 ? -14.265 1.437 19.087 1.00 97.81 288 THR A O 1
ATOM 2282 N N . GLY A 1 289 ? -14.476 0.387 17.113 1.00 98.00 289 GLY A N 1
ATOM 2283 C CA . GLY A 1 289 ? -15.627 -0.446 17.465 1.00 98.00 289 GLY A CA 1
ATOM 2284 C C . GLY A 1 289 ? -16.979 0.253 17.284 1.00 98.00 289 GLY A C 1
ATOM 2285 O O . GLY A 1 289 ? -18.009 -0.345 17.598 1.00 98.00 289 GLY A O 1
ATOM 2286 N N . ASP A 1 290 ? -17.004 1.497 16.788 1.00 98.31 290 ASP A N 1
ATOM 2287 C CA . ASP A 1 290 ? -18.249 2.212 16.495 1.00 98.31 290 ASP A CA 1
ATOM 2288 C C . ASP A 1 290 ? -19.098 1.426 15.492 1.00 98.31 290 ASP A C 1
ATOM 2290 O O . ASP A 1 290 ? -18.600 0.911 14.490 1.00 98.31 290 ASP A O 1
ATOM 2294 N N . THR A 1 291 ? -20.393 1.331 15.778 1.00 98.69 291 THR A N 1
ATOM 2295 C CA . THR A 1 291 ? -21.349 0.546 14.998 1.00 98.69 291 THR A CA 1
ATOM 2296 C C . THR A 1 291 ? -22.357 1.474 14.334 1.00 98.69 291 THR A C 1
ATOM 2298 O O . THR A 1 291 ? -22.993 2.303 14.988 1.00 98.69 291 THR A O 1
ATOM 2301 N N . LYS A 1 292 ? -22.538 1.317 13.022 1.00 98.62 292 LYS A N 1
ATOM 2302 C CA . LYS A 1 292 ? -23.504 2.064 12.210 1.00 98.62 292 LYS A CA 1
ATOM 2303 C C . LYS A 1 292 ? -24.460 1.103 11.526 1.00 98.62 292 LYS A C 1
ATOM 2305 O O . LYS A 1 292 ? -24.030 0.151 10.886 1.00 98.62 292 LYS A O 1
ATOM 2310 N N . ASN A 1 293 ? -25.755 1.384 11.618 1.00 98.62 293 ASN A N 1
ATOM 2311 C CA . ASN A 1 293 ? -26.781 0.676 10.858 1.00 98.62 293 ASN A CA 1
ATOM 2312 C C . ASN A 1 293 ? -27.206 1.545 9.674 1.00 98.62 293 ASN A C 1
ATOM 2314 O O . ASN A 1 293 ? -27.837 2.585 9.860 1.00 98.62 293 ASN A O 1
ATOM 2318 N N . VAL A 1 294 ? -26.834 1.127 8.468 1.00 98.75 294 VAL A N 1
ATOM 2319 C CA . VAL A 1 294 ? -27.125 1.827 7.214 1.00 98.75 294 VAL A CA 1
ATOM 2320 C C . VAL A 1 294 ? -28.450 1.328 6.648 1.00 98.75 294 VAL A C 1
ATOM 2322 O O . VAL A 1 294 ? -28.635 0.126 6.463 1.00 98.75 294 VAL A O 1
ATOM 2325 N N . THR A 1 295 ? -29.370 2.250 6.365 1.00 98.50 295 THR A N 1
ATOM 2326 C CA . THR A 1 295 ? -30.719 1.950 5.843 1.00 98.50 295 THR A CA 1
ATOM 2327 C C . THR A 1 295 ? -31.037 2.658 4.525 1.00 98.50 295 THR A C 1
ATOM 2329 O O . THR A 1 295 ? -32.004 2.307 3.852 1.00 98.50 295 THR A O 1
ATOM 2332 N N . ASN A 1 296 ? -30.215 3.627 4.127 1.00 98.38 296 ASN A N 1
ATOM 2333 C CA . ASN A 1 296 ? -30.390 4.462 2.938 1.00 98.38 296 ASN A CA 1
ATOM 2334 C C . ASN A 1 296 ? -29.214 4.353 1.949 1.00 98.38 296 ASN A C 1
ATOM 2336 O O . ASN A 1 296 ? -29.057 5.210 1.083 1.00 98.38 296 ASN A O 1
ATOM 2340 N N . GLY A 1 297 ? -28.362 3.338 2.103 1.00 98.56 297 GLY A N 1
ATOM 2341 C CA . GLY A 1 297 ? -27.188 3.120 1.264 1.00 98.56 297 GLY A CA 1
ATOM 2342 C C . GLY A 1 297 ? -26.118 4.209 1.362 1.00 98.56 297 GLY A C 1
ATOM 2343 O O . GLY A 1 297 ? -25.340 4.366 0.421 1.00 98.56 297 GLY A O 1
ATOM 2344 N N . SER A 1 298 ? -26.068 4.970 2.462 1.00 98.75 298 SER A N 1
ATOM 2345 C CA . SER A 1 298 ? -25.058 6.005 2.694 1.00 98.75 298 SER A CA 1
ATOM 2346 C C . SER A 1 298 ? -24.491 5.946 4.114 1.00 98.75 298 SER A C 1
ATOM 2348 O O . SER A 1 298 ? -25.214 5.692 5.078 1.00 98.75 298 SER A O 1
ATOM 2350 N N . LEU A 1 299 ? -23.186 6.184 4.251 1.00 98.81 299 LEU A N 1
ATOM 2351 C CA . LEU A 1 299 ? -22.495 6.269 5.537 1.00 98.81 299 LEU A CA 1
ATOM 2352 C C . LEU A 1 299 ? -21.455 7.391 5.491 1.00 98.81 299 LEU A C 1
ATOM 2354 O O . LEU A 1 299 ? -20.530 7.363 4.677 1.00 98.81 299 LEU A O 1
ATOM 2358 N N . SER A 1 300 ? -21.587 8.358 6.399 1.00 98.69 300 SER A N 1
ATOM 2359 C CA . SER A 1 300 ? -20.612 9.433 6.600 1.00 98.69 300 SER A CA 1
ATOM 2360 C C . SER A 1 300 ? -19.712 9.139 7.796 1.00 98.69 300 SER A C 1
ATOM 2362 O O . SER A 1 300 ? -20.180 8.803 8.884 1.00 98.69 300 SER A O 1
ATOM 2364 N N . VAL A 1 301 ? -18.409 9.309 7.592 1.00 98.19 301 VAL A N 1
ATOM 2365 C CA . VAL A 1 301 ? -17.356 9.140 8.589 1.00 98.19 301 VAL A CA 1
ATOM 2366 C C . VAL A 1 301 ? -16.672 10.478 8.823 1.00 98.19 301 VAL A C 1
ATOM 2368 O O . VAL A 1 301 ? -16.064 11.039 7.911 1.00 98.19 301 VAL A O 1
ATOM 2371 N N . SER A 1 302 ? -16.708 10.954 10.064 1.00 96.25 302 SER A N 1
ATOM 2372 C CA . SER A 1 302 ? -15.887 12.080 10.507 1.00 96.25 302 SER A CA 1
ATOM 2373 C C . SER A 1 302 ? -14.511 11.577 10.931 1.00 96.25 302 SER A C 1
ATOM 2375 O O . SER A 1 302 ? -14.404 10.705 11.793 1.00 96.25 302 SER A O 1
ATOM 2377 N N . LEU A 1 303 ? -13.458 12.136 10.341 1.00 97.25 303 LEU A N 1
ATOM 2378 C CA . LEU A 1 303 ? -12.075 11.820 10.680 1.00 97.25 303 LEU A CA 1
ATOM 2379 C C . LEU A 1 303 ? -11.190 13.045 10.443 1.00 97.25 303 LEU A C 1
ATOM 2381 O O . LEU A 1 303 ? -11.397 13.798 9.492 1.00 97.25 303 LEU A O 1
ATOM 2385 N N . SER A 1 304 ? -10.198 13.224 11.307 1.00 96.19 304 SER A N 1
ATOM 2386 C CA . SER A 1 304 ? -9.130 14.203 11.143 1.00 96.19 304 SER A CA 1
ATOM 2387 C C . SER A 1 304 ? -7.829 13.672 11.747 1.00 96.19 304 SER A C 1
ATOM 2389 O O . SER A 1 304 ? -7.828 12.724 12.542 1.00 96.19 304 SER A O 1
ATOM 2391 N N . GLY A 1 305 ? -6.722 14.314 11.374 1.00 96.44 305 GLY A N 1
ATOM 2392 C CA . GLY A 1 305 ? -5.383 13.991 11.855 1.00 96.44 305 GLY A CA 1
ATOM 2393 C C . GLY A 1 305 ? -4.617 13.129 10.860 1.00 96.44 305 GLY A C 1
ATOM 2394 O O . GLY A 1 305 ? -5.064 12.052 10.473 1.00 96.44 305 GLY A O 1
ATOM 2395 N N . LYS A 1 306 ? -3.441 13.613 10.460 1.00 97.25 306 LYS A N 1
ATOM 2396 C CA . LYS A 1 306 ? -2.576 12.932 9.500 1.00 97.25 306 LYS A CA 1
ATOM 2397 C C . LYS A 1 306 ? -2.141 11.561 10.035 1.00 97.25 306 LYS A C 1
ATOM 2399 O O . LYS A 1 306 ? -1.706 11.457 11.182 1.00 97.25 306 LYS A O 1
ATOM 2404 N N . GLY A 1 307 ? -2.286 10.519 9.217 1.00 97.31 307 GLY A N 1
ATOM 2405 C CA . GLY A 1 307 ? -1.979 9.137 9.602 1.00 97.31 307 GLY A CA 1
ATOM 2406 C C . GLY A 1 307 ? -3.076 8.433 10.398 1.00 97.31 307 GLY A C 1
ATOM 2407 O O . GLY A 1 307 ? -2.923 7.256 10.714 1.00 97.31 307 GLY A O 1
ATOM 2408 N N . ASN A 1 308 ? -4.190 9.104 10.699 1.00 98.19 308 ASN A N 1
ATOM 2409 C CA . ASN A 1 308 ? -5.357 8.445 11.273 1.00 98.19 308 ASN A CA 1
ATOM 2410 C C . ASN A 1 308 ? -6.153 7.705 10.182 1.00 98.19 308 ASN A C 1
ATOM 2412 O O . ASN A 1 308 ? -6.103 8.069 9.006 1.00 98.19 308 ASN A O 1
ATOM 2416 N N . VAL A 1 309 ? -6.909 6.678 10.565 1.00 98.44 309 VAL A N 1
ATOM 2417 C CA . VAL A 1 309 ? -7.706 5.863 9.640 1.00 98.44 309 VAL A CA 1
ATOM 2418 C C . VAL A 1 309 ? -9.023 5.434 10.284 1.00 98.44 309 VAL A C 1
ATOM 2420 O O . VAL A 1 309 ? -9.139 5.331 11.508 1.00 98.44 309 VAL A O 1
ATOM 2423 N N . ARG A 1 310 ? -10.036 5.189 9.455 1.00 98.69 310 ARG A N 1
ATOM 2424 C CA . ARG A 1 310 ? -11.278 4.496 9.826 1.00 98.69 310 ARG A CA 1
ATOM 2425 C C . ARG A 1 310 ? -11.537 3.378 8.836 1.00 98.69 310 ARG A C 1
ATOM 2427 O O . ARG A 1 310 ? -11.327 3.574 7.640 1.00 98.69 310 ARG A O 1
ATOM 2434 N N . VAL A 1 311 ? -11.984 2.229 9.339 1.00 98.88 311 VAL A N 1
ATOM 2435 C CA . VAL A 1 311 ? -12.225 1.025 8.536 1.00 98.88 311 VAL A CA 1
ATOM 2436 C C . VAL A 1 311 ? -13.556 0.422 8.963 1.00 98.88 311 VAL A C 1
ATOM 2438 O O . VAL A 1 311 ? -13.605 -0.463 9.811 1.00 98.88 311 VAL A O 1
ATOM 2441 N N . TYR A 1 312 ? -14.650 0.902 8.377 1.00 98.94 312 TYR A N 1
ATOM 2442 C CA . TYR A 1 312 ? -15.986 0.368 8.644 1.00 98.94 312 TYR A CA 1
ATOM 2443 C C . TYR A 1 312 ? -16.207 -0.906 7.840 1.00 98.94 312 TYR A C 1
ATOM 2445 O O . TYR A 1 312 ? -16.322 -0.858 6.616 1.00 98.94 312 TYR A O 1
ATOM 2453 N N . VAL A 1 313 ? -16.275 -2.043 8.525 1.00 98.94 313 VAL A N 1
ATOM 2454 C CA . VAL A 1 313 ? -16.447 -3.363 7.915 1.00 98.94 313 VAL A CA 1
ATOM 2455 C C . VAL A 1 313 ? -17.916 -3.756 7.962 1.00 98.94 313 VAL A C 1
ATOM 2457 O O . VAL A 1 313 ? -18.539 -3.711 9.021 1.00 98.94 313 VAL A O 1
ATOM 2460 N N . TYR A 1 314 ? -18.465 -4.139 6.814 1.00 98.88 314 TYR A N 1
ATOM 2461 C CA . TYR A 1 314 ? -19.813 -4.676 6.700 1.00 98.88 314 TYR A CA 1
ATOM 2462 C C . TYR A 1 314 ? -19.902 -6.036 7.387 1.00 98.88 314 TYR A C 1
ATOM 2464 O O . TYR A 1 314 ? -19.098 -6.927 7.117 1.00 98.88 314 TYR A O 1
ATOM 2472 N N . ASN A 1 315 ? -20.897 -6.200 8.251 1.00 98.69 315 ASN A N 1
ATOM 2473 C CA . ASN A 1 315 ? -21.198 -7.467 8.894 1.00 98.69 315 ASN A CA 1
ATOM 2474 C C . ASN A 1 315 ? -22.096 -8.307 7.975 1.00 98.69 315 ASN A C 1
ATOM 2476 O O . ASN A 1 315 ? -23.325 -8.223 8.055 1.00 98.69 315 ASN A O 1
ATOM 2480 N N . SER A 1 316 ? -21.476 -9.074 7.077 1.00 98.25 316 SER A N 1
ATOM 2481 C CA . SER A 1 316 ? -22.178 -9.929 6.118 1.00 98.25 316 SER A CA 1
ATOM 2482 C C . SER A 1 316 ? -22.607 -11.257 6.753 1.00 98.25 316 SER A C 1
ATOM 2484 O O . SER A 1 316 ? -22.281 -11.560 7.901 1.00 98.25 316 SER A O 1
ATOM 2486 N N . SER A 1 317 ? -23.340 -12.080 6.001 1.00 97.69 317 SER A N 1
ATOM 2487 C CA . SER A 1 317 ? -23.714 -13.431 6.439 1.00 97.69 317 SER A CA 1
ATOM 2488 C C . SER A 1 317 ? -22.535 -14.409 6.484 1.00 97.69 317 SER A C 1
ATOM 2490 O O . SER A 1 317 ? -22.599 -15.387 7.224 1.00 97.69 317 SER A O 1
ATOM 2492 N N . LEU A 1 318 ? -21.480 -14.166 5.696 1.00 98.31 318 LEU A N 1
ATOM 2493 C CA . LEU A 1 318 ? -20.297 -15.030 5.605 1.00 98.31 318 LEU A CA 1
ATOM 2494 C C . LEU A 1 318 ? -19.113 -14.501 6.416 1.00 98.31 318 LEU A C 1
ATOM 2496 O O . LEU A 1 318 ? -18.191 -15.244 6.738 1.00 98.31 318 LEU A O 1
ATOM 2500 N N . THR A 1 319 ? -19.086 -13.208 6.729 1.00 98.38 319 THR A N 1
ATOM 2501 C CA . THR A 1 319 ? -17.962 -12.590 7.430 1.00 98.38 319 THR A CA 1
ATOM 2502 C C . THR A 1 319 ? -18.468 -11.552 8.411 1.00 98.38 319 THR A C 1
ATOM 2504 O O . THR A 1 319 ? -18.914 -10.467 8.035 1.00 98.38 319 THR A O 1
ATOM 2507 N N . SER A 1 320 ? -18.350 -11.886 9.692 1.00 98.31 320 SER A N 1
ATOM 2508 C CA . SER A 1 320 ? -18.618 -10.943 10.767 1.00 98.31 320 SER A CA 1
ATOM 2509 C C . SER A 1 320 ? -17.612 -9.796 10.735 1.00 98.31 320 SER A C 1
ATOM 2511 O O . SER A 1 320 ? -16.419 -10.004 10.496 1.00 98.31 320 SER A O 1
ATOM 2513 N N . ALA A 1 321 ? -18.075 -8.584 11.028 1.00 98.31 321 ALA A N 1
ATOM 2514 C CA . ALA A 1 321 ? -17.167 -7.468 11.246 1.00 98.31 321 ALA A CA 1
ATOM 2515 C C . ALA A 1 321 ? -16.329 -7.736 12.516 1.00 98.31 321 ALA A C 1
ATOM 2517 O O . ALA A 1 321 ? -16.878 -8.201 13.517 1.00 98.31 321 ALA A O 1
ATOM 2518 N N . PRO A 1 322 ? -15.016 -7.444 12.523 1.00 97.38 322 PRO A N 1
ATOM 2519 C CA . PRO A 1 322 ? -14.126 -7.894 13.597 1.00 97.38 322 PRO A CA 1
ATOM 2520 C C . PRO A 1 322 ? -14.288 -7.124 14.919 1.00 97.38 322 PRO A C 1
ATOM 2522 O O . PRO A 1 322 ? -13.631 -7.454 15.904 1.00 97.38 322 PRO A O 1
ATOM 2525 N N . GLY A 1 323 ? -15.135 -6.091 14.965 1.00 97.38 323 GLY A N 1
ATOM 2526 C CA . GLY A 1 323 ? -15.203 -5.177 16.104 1.00 97.38 323 GLY A CA 1
ATOM 2527 C C . GLY A 1 323 ? -13.933 -4.337 16.233 1.00 97.38 323 GLY A C 1
ATOM 2528 O O . GLY A 1 323 ? -13.186 -4.174 15.273 1.00 97.38 323 GLY A O 1
ATOM 2529 N N . LYS A 1 324 ? -13.676 -3.795 17.427 1.00 97.31 324 LYS A N 1
ATOM 2530 C CA . LYS A 1 324 ? -12.451 -3.035 17.692 1.00 97.31 324 LYS A CA 1
ATOM 2531 C C . LYS A 1 324 ? -11.229 -3.960 17.689 1.00 97.31 324 LYS A C 1
ATOM 2533 O O . LYS A 1 324 ? -11.085 -4.793 18.579 1.00 97.31 324 LYS A O 1
ATOM 2538 N N . VAL A 1 325 ? -10.319 -3.733 16.746 1.00 95.88 325 VAL A N 1
ATOM 2539 C CA . VAL A 1 325 ? -9.034 -4.443 16.625 1.00 95.88 325 VAL A CA 1
ATOM 2540 C C . VAL A 1 325 ? -7.858 -3.533 16.975 1.00 95.88 325 VAL A C 1
ATOM 2542 O O . VAL A 1 325 ? -6.837 -4.003 17.471 1.00 95.88 325 VAL A O 1
ATOM 2545 N N . ALA A 1 326 ? -7.985 -2.231 16.712 1.00 89.19 326 ALA A N 1
ATOM 2546 C CA . ALA A 1 326 ? -6.869 -1.310 16.841 1.00 89.19 326 ALA A CA 1
ATOM 2547 C C . ALA A 1 326 ? -6.392 -1.117 18.287 1.00 89.19 326 ALA A C 1
ATOM 2549 O O . ALA A 1 326 ? -7.176 -0.886 19.214 1.00 89.19 326 ALA A O 1
ATOM 2550 N N . GLU A 1 327 ? -5.070 -1.083 18.439 1.00 89.50 327 GLU A N 1
ATOM 2551 C CA . GLU A 1 327 ? -4.394 -0.553 19.615 1.00 89.50 327 GLU A CA 1
ATOM 2552 C C . GLU A 1 327 ? -4.098 0.930 19.378 1.00 89.50 327 GLU A C 1
ATOM 2554 O O . GLU A 1 327 ? -3.390 1.299 18.439 1.00 89.50 327 GLU A O 1
ATOM 2559 N N . TYR A 1 328 ? -4.676 1.806 20.196 1.00 88.94 328 TYR A N 1
ATOM 2560 C CA . TYR A 1 328 ? -4.506 3.243 19.997 1.00 88.94 328 TYR A CA 1
ATOM 2561 C C . TYR A 1 328 ? -3.066 3.687 20.238 1.00 88.94 328 TYR A C 1
ATOM 2563 O O . TYR A 1 328 ? -2.362 3.178 21.112 1.00 88.94 328 TYR A O 1
ATOM 2571 N N . GLY A 1 329 ? -2.650 4.683 19.463 1.00 88.31 329 GLY A N 1
ATOM 2572 C CA . GLY A 1 329 ? -1.323 5.270 19.534 1.00 88.31 329 GLY A CA 1
ATOM 2573 C C . GLY A 1 329 ? -1.353 6.756 19.204 1.00 88.31 329 GLY A C 1
ATOM 2574 O O . GLY A 1 329 ? -2.378 7.427 19.312 1.00 88.31 329 GLY A O 1
ATOM 2575 N N . ASN A 1 330 ? -0.206 7.288 18.790 1.00 93.44 330 ASN A N 1
ATOM 2576 C CA . ASN A 1 330 ? -0.066 8.719 18.520 1.00 93.44 330 ASN A CA 1
ATOM 2577 C C . ASN A 1 330 ? -0.939 9.183 17.337 1.00 93.44 330 ASN A C 1
ATOM 2579 O O . ASN A 1 330 ? -1.456 10.307 17.368 1.00 93.44 330 ASN A O 1
ATOM 2583 N N . TYR A 1 331 ? -1.122 8.305 16.344 1.00 95.94 331 TYR A N 1
ATOM 2584 C CA . TYR A 1 331 ? -1.787 8.588 15.069 1.00 95.94 331 TYR A CA 1
ATOM 2585 C C . TYR A 1 331 ? -3.186 7.965 14.974 1.00 95.94 331 TYR A C 1
ATOM 2587 O O . TYR A 1 331 ? -4.158 8.693 14.781 1.00 95.94 331 TYR A O 1
ATOM 2595 N N . ILE A 1 332 ? -3.306 6.646 15.167 1.00 93.88 332 ILE A N 1
ATOM 2596 C CA . ILE A 1 332 ? -4.600 5.943 15.175 1.00 93.88 332 ILE A CA 1
ATOM 2597 C C . ILE A 1 332 ? -5.268 6.107 16.538 1.00 93.88 332 ILE A C 1
ATOM 2599 O O . ILE A 1 332 ? -4.703 5.713 17.563 1.00 93.88 332 ILE A O 1
ATOM 2603 N N . ARG A 1 333 ? -6.472 6.683 16.528 1.00 86.31 333 ARG A N 1
ATOM 2604 C CA . ARG A 1 333 ? -7.281 7.011 17.711 1.00 86.31 333 ARG A CA 1
ATOM 2605 C C . ARG A 1 333 ? -8.741 6.687 17.481 1.00 86.31 333 ARG A C 1
ATOM 2607 O O . ARG A 1 333 ? -9.179 6.839 16.320 1.00 86.31 333 ARG A O 1
#

Foldseek 3Di:
DDELDQQDLAQDNVQQLVSGQQNLFWADPDDFDDDDPVSVVVRSVVSRVVRSGPVPQAFACQQAAPLQHHDDQDCVTTDPDAYAPNNLQQQLVAQLSSLVNCQVCVRRHSHQLAHEYDQAELAFHHHPLHTQAQRADDVLRVLQNLLCQLQGGHHYDYYPPSLVSPRHGFGSDPDPPDDCCRHVNRDDVQQCPFDWAADDQLDTDDTDHNVVVSCPRQSNQSNSQSNQLSVQAVQSNRWRWDPPQKDARAWIKTFDDDPQDTKIKTKDFQFKMKHAQADFAWWAWQQALDIDGGDHRMDIDGDHFRSEMTITIGCDPRHGDRGHRGDDGPGYD